Protein AF-A0A0D1DUJ8-F1 (afdb_monomer)

Mean predicted aligned error: 19.35 Å

Foldseek 3Di:
DVCVVVVHDPDQQDADAPPRDPPDDPVNNLVRLLSNLVVFADQPVVQVGHDFDSSVLSVVVRVLVVQLVVCVVVDPDRSDDVVQKFKKAAPVQLPDPWRWIWIWHHDDQWIKIFIWTQDPVRDTDTRHIGTDHPVSCVSRCVRIDTDDPVSVVSNVVVVVVCVVPVPDDDDPCPVVVVPPPDDDDDDDDDDDDDDDDDDDDDDDDDDDDDDDDDDDDDDDDDQDPVSVVVVVVVLVVVLVVQCVVCVVDDVVVSVVVSVVVVVVVVCVVVVDDD

Secondary structure (DSSP, 8-state):
-HHHHTT--SSPPP---TTS-SSS-HHHHHHHHHHHHHHH----GGGT-----HHHHHHHHHHHHHHHHHHHHH-SS-S--GGGSEEEE-HHHHTSSS-EEEEEPSS-SSEEEEEEEE-SSS-EEEEEEEEE-HHHHHHHHTT-EE--HHHHHHHHHHHHHHHHH--S----TTSTTTTT----------------------------------------PPPPHHHHHHHHHHHHHHHHHHHHTTTTS-HHHHHHHHHHHHHHHHHHHT----

pLDDT: mean 70.84, std 20.77, range [27.42, 95.75]

Solvent-accessible surface area (backbone atoms only — not comparable to full-atom values): 17177 Å² total; per-residue (Å²): 110,71,41,74,78,69,75,43,68,90,60,80,64,75,58,63,58,100,86,75,57,97,84,62,51,74,67,57,34,53,50,23,31,39,53,33,28,57,72,49,36,54,48,49,69,94,67,79,36,91,68,60,61,42,69,59,33,22,52,43,50,51,54,49,50,50,52,33,50,51,39,50,74,74,43,98,56,78,52,72,62,70,86,59,44,48,48,28,29,42,70,88,29,49,80,36,103,51,38,47,37,41,39,35,52,58,95,50,96,54,31,40,34,39,34,32,30,44,50,96,79,79,43,78,40,84,72,32,39,37,54,38,52,76,69,51,44,55,59,52,50,74,71,42,43,75,65,47,80,65,58,60,48,60,39,61,54,48,60,50,49,53,66,73,67,68,77,72,90,87,88,81,69,66,62,72,75,61,69,79,79,74,87,81,91,77,91,83,82,82,88,88,83,88,82,89,88,80,91,80,87,83,88,88,88,84,88,84,89,84,91,78,90,79,88,81,77,85,82,86,76,77,77,48,75,66,52,52,48,53,52,50,51,53,52,50,52,54,47,53,53,52,48,68,77,44,71,93,54,55,70,70,60,47,50,54,52,50,52,49,51,55,50,51,54,56,50,54,72,76,60,72,83,131

Nearest PDB structures (foldseek):
  7qp6-assembly1_1  TM=7.448E-01  e=4.868E-01  Homo sapiens
  8pj2-assembly1_1  TM=7.458E-01  e=7.806E-01  Homo sapiens
  7qp7-assembly1_1  TM=7.397E-01  e=9.318E-01  Homo sapiens
  5n61-assembly1_P  TM=5.042E-01  e=3.218E+00  Saccharomyces cerevisiae S288C
  1n0s-assembly2_B  TM=5.095E-01  e=6.534E+00  Pieris brassicae

Radius of gyration: 29.07 Å; Cα contacts (8 Å, |Δi|>4): 216; chains: 1; bounding box: 75×75×58 Å

Organism: Mycosarcoma maydis (NCBI:txid5270)

Structure (mmCIF, N/CA/C/O backbone):
data_AF-A0A0D1DUJ8-F1
#
_entry.id   AF-A0A0D1DUJ8-F1
#
loop_
_atom_site.group_PDB
_atom_site.id
_atom_site.type_symbol
_atom_site.label_atom_id
_atom_site.label_alt_id
_atom_site.label_comp_id
_atom_site.label_asym_id
_atom_site.label_entity_id
_atom_site.label_seq_id
_atom_site.pdbx_PDB_ins_code
_atom_site.Cartn_x
_atom_site.Cartn_y
_atom_site.Cartn_z
_atom_site.occupancy
_atom_site.B_iso_or_equiv
_atom_site.auth_seq_id
_atom_site.auth_comp_id
_atom_site.auth_asym_id
_atom_site.auth_atom_id
_atom_site.pdbx_PDB_model_num
ATOM 1 N N . MET A 1 1 ? -14.241 4.400 -11.897 1.00 38.56 1 MET A N 1
ATOM 2 C CA . MET A 1 1 ? -15.580 4.808 -11.398 1.00 38.56 1 MET A CA 1
ATOM 3 C C . MET A 1 1 ? -15.553 5.307 -9.953 1.00 38.56 1 MET A C 1
ATOM 5 O O . MET A 1 1 ? -15.883 6.468 -9.770 1.00 38.56 1 MET A O 1
ATOM 9 N N . ARG A 1 2 ? -15.130 4.508 -8.955 1.00 45.69 2 ARG A N 1
ATOM 10 C CA . ARG A 1 2 ? -15.201 4.835 -7.506 1.00 45.69 2 ARG A CA 1
ATOM 11 C C . ARG A 1 2 ? -14.833 6.281 -7.118 1.00 45.69 2 ARG A C 1
ATOM 13 O O . ARG A 1 2 ? -15.620 6.920 -6.434 1.00 45.69 2 ARG A O 1
ATOM 20 N N . GLN A 1 3 ? -13.705 6.815 -7.596 1.00 46.56 3 GLN A N 1
ATOM 21 C CA . GLN A 1 3 ? -13.286 8.207 -7.335 1.00 46.56 3 GLN A CA 1
ATOM 22 C C . GLN A 1 3 ? -14.357 9.237 -7.754 1.00 46.56 3 GLN A C 1
ATOM 24 O O . GLN A 1 3 ? -14.782 10.041 -6.928 1.00 46.56 3 GLN A O 1
ATOM 29 N N . ARG A 1 4 ? -14.898 9.132 -8.983 1.00 40.38 4 ARG A N 1
ATOM 30 C CA . ARG A 1 4 ? -16.000 9.988 -9.477 1.00 40.38 4 ARG A CA 1
ATOM 31 C C . ARG A 1 4 ? -17.282 9.870 -8.642 1.00 40.38 4 ARG A C 1
ATOM 33 O O . ARG A 1 4 ? -17.998 10.853 -8.528 1.00 40.38 4 ARG A O 1
ATOM 40 N N . MET A 1 5 ? -17.576 8.700 -8.066 1.00 34.78 5 MET A N 1
ATOM 41 C CA . MET A 1 5 ? -18.767 8.501 -7.220 1.00 34.78 5 MET A CA 1
ATOM 42 C C . MET A 1 5 ? -18.627 9.109 -5.818 1.00 34.78 5 MET A C 1
ATOM 44 O O . MET A 1 5 ? -19.634 9.412 -5.191 1.00 34.78 5 MET A O 1
ATOM 48 N N . LEU A 1 6 ? -17.396 9.272 -5.323 1.00 48.59 6 LEU A N 1
ATOM 49 C CA . LEU A 1 6 ? -17.103 9.810 -3.989 1.00 48.59 6 LEU A CA 1
ATOM 50 C C . LEU A 1 6 ? -16.628 11.274 -4.021 1.00 48.59 6 LEU A C 1
ATOM 52 O O . LEU A 1 6 ? -16.239 11.808 -2.988 1.00 48.59 6 LEU A O 1
ATOM 56 N N . GLY A 1 7 ? -16.606 11.915 -5.197 1.00 43.84 7 GLY A N 1
ATOM 57 C CA . GLY A 1 7 ? -16.059 13.267 -5.376 1.00 43.84 7 GLY A CA 1
ATOM 58 C C . GLY A 1 7 ? -14.542 13.375 -5.153 1.00 43.84 7 GLY A C 1
ATOM 59 O O . GLY A 1 7 ? -14.012 14.481 -5.087 1.00 43.84 7 GLY A O 1
ATOM 60 N N . LEU A 1 8 ? -13.838 12.246 -5.034 1.00 51.38 8 LEU A N 1
ATOM 61 C CA . LEU A 1 8 ? -12.396 12.202 -4.800 1.00 51.38 8 LEU A CA 1
ATOM 62 C C . LEU A 1 8 ? -11.633 12.452 -6.104 1.00 51.38 8 LEU A C 1
ATOM 64 O O . LEU A 1 8 ? -12.035 11.972 -7.168 1.00 51.38 8 LEU A O 1
ATOM 68 N N . SER A 1 9 ? -10.497 13.149 -6.011 1.00 57.19 9 SER A N 1
ATOM 69 C CA . SER A 1 9 ? -9.606 13.336 -7.160 1.00 57.19 9 SER A CA 1
ATOM 70 C C . SER A 1 9 ? -9.147 11.989 -7.727 1.00 57.19 9 SER A C 1
ATOM 72 O O . SER A 1 9 ? -8.878 11.039 -6.985 1.00 57.19 9 SER A O 1
ATOM 74 N N . SER A 1 10 ? -9.034 11.919 -9.055 1.00 67.25 10 SER A N 1
ATOM 75 C CA . SER A 1 10 ? -8.413 10.788 -9.748 1.00 67.25 10 SER A CA 1
ATOM 76 C C . SER A 1 10 ? -6.899 10.726 -9.539 1.00 67.25 10 SER A C 1
ATOM 78 O O . SE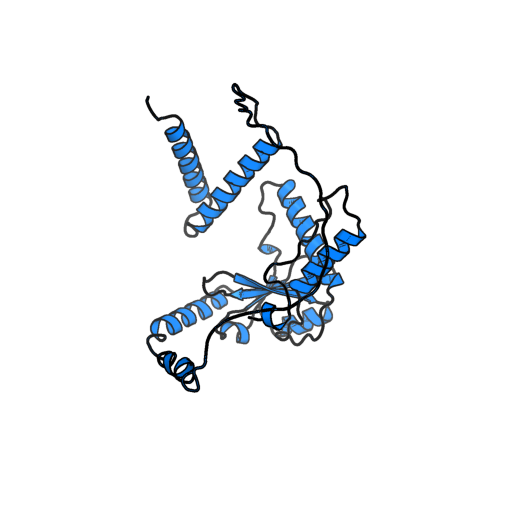R A 1 10 ? -6.319 9.650 -9.649 1.00 67.25 10 SER A O 1
ATOM 80 N N . THR A 1 11 ? -6.267 11.859 -9.221 1.00 77.19 11 THR A N 1
ATOM 81 C CA . THR A 1 11 ? -4.880 11.921 -8.748 1.00 77.19 11 THR A CA 1
ATOM 82 C C . THR A 1 11 ? -4.829 11.778 -7.230 1.00 77.19 11 THR A C 1
ATOM 84 O O . THR A 1 11 ? -5.719 12.260 -6.526 1.00 77.19 11 THR A O 1
ATOM 87 N N . ALA A 1 12 ? -3.769 11.153 -6.719 1.00 79.75 12 ALA A N 1
ATOM 88 C CA . ALA A 1 12 ? -3.463 11.211 -5.295 1.00 79.75 12 ALA A CA 1
ATOM 89 C C . ALA A 1 12 ? -3.126 12.660 -4.883 1.00 79.75 12 ALA A C 1
ATOM 91 O O . ALA A 1 12 ? -2.557 13.400 -5.696 1.00 79.75 12 ALA A O 1
ATOM 92 N N . PRO A 1 13 ? -3.453 13.089 -3.651 1.00 85.75 13 PRO A N 1
ATOM 93 C CA . PRO A 1 13 ? -2.957 14.357 -3.126 1.00 85.75 13 PRO A CA 1
ATOM 94 C C . PRO A 1 13 ? -1.431 14.299 -2.961 1.00 85.75 13 PRO A C 1
ATOM 96 O O . PRO A 1 13 ? -0.854 13.224 -2.800 1.00 85.75 13 PRO A O 1
ATOM 99 N N . HIS A 1 14 ? -0.768 15.454 -2.976 1.00 86.62 14 HIS A N 1
ATOM 100 C CA . HIS A 1 14 ? 0.646 15.520 -2.609 1.00 86.62 14 HIS A CA 1
ATOM 101 C C . HIS A 1 14 ? 0.816 15.275 -1.101 1.00 86.62 14 HIS A C 1
ATOM 103 O O . HIS A 1 14 ? -0.011 15.727 -0.306 1.00 86.62 14 HIS A O 1
ATOM 109 N N . ALA A 1 15 ? 1.893 14.589 -0.719 1.00 87.75 15 ALA A N 1
ATOM 110 C CA . ALA A 1 15 ? 2.291 14.389 0.668 1.00 87.75 15 ALA A CA 1
ATOM 111 C C . ALA A 1 15 ? 3.799 14.585 0.817 1.00 87.75 15 ALA A C 1
ATOM 113 O O . ALA A 1 15 ? 4.576 14.029 0.038 1.00 87.75 15 ALA A O 1
ATOM 114 N N . TYR A 1 16 ? 4.180 15.370 1.822 1.00 86.00 16 TYR A N 1
ATOM 115 C CA . TYR A 1 16 ? 5.573 15.652 2.153 1.00 86.00 16 TYR A CA 1
ATOM 116 C C . TYR A 1 16 ? 6.199 14.487 2.927 1.00 86.00 16 TYR A C 1
ATOM 118 O O . TYR A 1 16 ? 5.560 13.905 3.809 1.00 86.00 16 TYR A O 1
ATOM 126 N N . ASP A 1 17 ? 7.461 14.184 2.635 1.00 82.81 17 ASP A N 1
ATOM 127 C CA . ASP A 1 17 ? 8.287 13.276 3.438 1.00 82.81 17 ASP A CA 1
ATOM 128 C C . ASP A 1 17 ? 9.104 14.058 4.467 1.00 82.81 17 ASP A C 1
ATOM 130 O O . ASP A 1 17 ? 9.444 15.222 4.234 1.00 82.81 17 ASP A O 1
ATOM 134 N N . SER A 1 18 ? 9.464 13.395 5.567 1.00 73.25 18 SER A N 1
ATOM 135 C CA . SER A 1 18 ? 10.098 13.964 6.767 1.00 73.25 18 SER A CA 1
ATOM 136 C C . SER A 1 18 ? 11.327 14.851 6.514 1.00 73.25 18 SER A C 1
ATOM 138 O O . SER A 1 18 ? 11.603 15.749 7.304 1.00 73.25 18 SER A O 1
ATOM 140 N N . GLU A 1 19 ? 12.050 14.629 5.412 1.00 65.12 19 GLU A N 1
ATOM 141 C CA . GLU A 1 19 ? 13.285 15.343 5.056 1.00 65.12 19 GLU A CA 1
ATOM 142 C C . GLU A 1 19 ? 13.100 16.435 3.977 1.00 65.12 19 GLU A C 1
ATOM 144 O O . GLU A 1 19 ? 14.043 17.156 3.659 1.00 65.12 19 GLU A O 1
ATOM 149 N N . THR A 1 20 ? 11.916 16.560 3.362 1.00 55.75 20 THR A N 1
ATOM 150 C CA . THR A 1 20 ? 11.784 17.181 2.019 1.00 55.75 20 THR A CA 1
ATOM 151 C C . THR A 1 20 ? 11.595 18.700 1.959 1.00 55.75 20 THR A C 1
ATOM 153 O O . THR A 1 20 ? 11.521 19.245 0.858 1.00 55.75 20 THR A O 1
ATOM 156 N N . SER A 1 21 ? 11.519 19.415 3.085 1.00 55.59 21 SER A N 1
ATOM 157 C CA . SER A 1 21 ? 11.329 20.874 3.065 1.00 55.59 21 SER A CA 1
ATOM 158 C C . SER A 1 21 ? 11.817 21.570 4.334 1.00 55.59 21 SER A C 1
ATOM 160 O O . SER A 1 21 ? 11.412 21.217 5.439 1.00 55.59 21 SER A O 1
ATOM 162 N N . TYR A 1 22 ? 12.628 22.618 4.162 1.00 60.53 22 TYR A N 1
ATOM 163 C CA . TYR A 1 22 ? 13.015 23.538 5.239 1.00 60.53 22 TYR A CA 1
ATOM 164 C C . TYR A 1 22 ? 11.939 24.601 5.544 1.00 60.53 22 TYR A C 1
ATOM 166 O O . TYR A 1 22 ? 12.003 25.229 6.599 1.00 60.53 22 TYR A O 1
ATOM 174 N N . ASP A 1 23 ? 10.955 24.782 4.653 1.00 71.38 23 ASP A N 1
ATOM 175 C CA . ASP A 1 23 ? 9.931 25.840 4.727 1.00 71.38 23 ASP A CA 1
ATOM 176 C C . ASP A 1 23 ? 8.522 25.320 5.092 1.00 71.38 23 ASP A C 1
ATOM 178 O O . ASP A 1 23 ? 7.624 26.106 5.398 1.00 71.38 23 ASP A O 1
ATOM 182 N N . THR A 1 24 ? 8.294 24.002 5.069 1.00 79.38 24 THR A N 1
ATOM 183 C CA . THR A 1 24 ? 6.984 23.391 5.368 1.00 79.38 24 THR A CA 1
ATOM 184 C C . THR A 1 24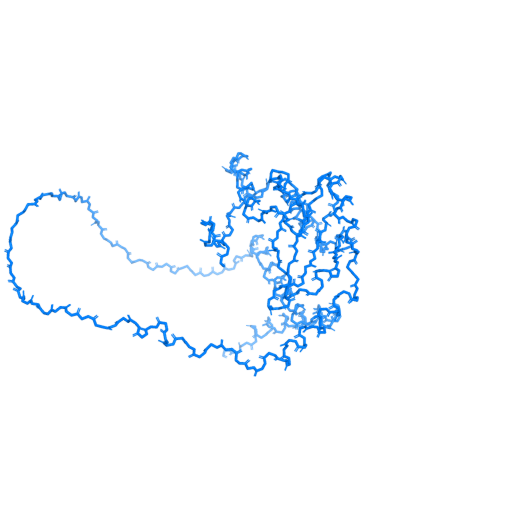 ? 6.824 23.164 6.869 1.00 79.38 24 THR A C 1
ATOM 186 O O . THR A 1 24 ? 7.694 22.574 7.509 1.00 79.38 24 THR A O 1
ATOM 189 N N . SER A 1 25 ? 5.693 23.573 7.457 1.00 88.00 25 SER A N 1
ATOM 190 C CA . SER A 1 25 ? 5.462 23.321 8.882 1.00 88.00 25 SER A CA 1
ATOM 191 C C . SER A 1 25 ? 5.159 21.843 9.160 1.00 88.00 25 SER A C 1
ATOM 193 O O . SER A 1 25 ? 4.529 21.149 8.360 1.00 88.00 25 SER A O 1
ATOM 195 N N . LEU A 1 26 ? 5.530 21.373 10.356 1.00 86.56 26 LEU A N 1
ATOM 196 C CA . LEU A 1 26 ? 5.185 20.033 10.848 1.00 86.56 26 LEU A CA 1
ATOM 197 C C . LEU A 1 26 ? 3.668 19.757 10.782 1.00 86.56 26 LEU A C 1
ATOM 199 O O . LEU A 1 26 ? 3.256 18.629 10.519 1.00 86.56 26 LEU A O 1
ATOM 203 N N . SER A 1 27 ? 2.835 20.787 10.976 1.00 89.25 27 SER A N 1
ATOM 204 C CA . SER A 1 27 ? 1.377 20.671 10.870 1.00 89.25 27 SER A CA 1
ATOM 205 C C . SER A 1 27 ? 0.926 20.393 9.434 1.00 89.25 27 SER A C 1
ATOM 207 O O . SER A 1 27 ? 0.055 19.551 9.220 1.00 89.25 27 SER A O 1
ATOM 209 N N . ASP A 1 28 ? 1.523 21.069 8.450 1.00 89.94 28 ASP A N 1
ATOM 210 C CA . ASP A 1 28 ? 1.175 20.914 7.033 1.00 89.94 28 ASP A CA 1
ATOM 211 C C . ASP A 1 28 ? 1.677 19.575 6.481 1.00 89.94 28 ASP A C 1
ATOM 213 O O . ASP A 1 28 ? 0.968 18.906 5.726 1.00 89.94 28 ASP A O 1
ATOM 217 N N . MET A 1 29 ? 2.858 19.128 6.928 1.00 90.62 29 MET A N 1
ATOM 218 C CA . MET A 1 29 ? 3.360 17.784 6.646 1.00 90.62 29 MET A CA 1
ATOM 219 C C . MET A 1 29 ? 2.375 16.718 7.141 1.00 90.62 29 MET A C 1
ATOM 221 O O . MET A 1 29 ? 1.872 15.944 6.325 1.00 90.62 29 MET A O 1
ATOM 225 N N . ILE A 1 30 ? 2.028 16.721 8.435 1.00 91.06 30 ILE A N 1
ATOM 226 C CA . ILE A 1 30 ? 1.090 15.750 9.027 1.00 91.06 30 ILE A CA 1
ATOM 227 C C . ILE A 1 30 ? -0.278 15.800 8.325 1.00 91.06 30 ILE A C 1
ATOM 229 O O . ILE A 1 30 ? -0.853 14.752 8.026 1.00 91.06 30 ILE A O 1
ATOM 233 N N . ALA A 1 31 ? -0.788 16.994 8.004 1.00 91.31 31 ALA A N 1
ATOM 234 C CA . ALA A 1 31 ? -2.045 17.147 7.273 1.00 91.31 31 ALA A CA 1
ATOM 235 C C . ALA A 1 31 ? -1.981 16.535 5.861 1.00 91.31 31 ALA A C 1
ATOM 237 O O . ALA A 1 31 ? -2.910 15.831 5.458 1.00 91.31 31 ALA A O 1
ATOM 238 N N . SER A 1 32 ? -0.881 16.739 5.127 1.00 93.12 32 SER A N 1
ATOM 239 C CA . SER A 1 32 ? -0.679 16.168 3.787 1.00 93.12 32 SER A CA 1
ATOM 240 C C . SER A 1 32 ? -0.577 14.634 3.814 1.00 93.12 32 SER A C 1
ATOM 242 O O . SER A 1 32 ? -1.250 13.946 3.043 1.00 93.12 32 SER A O 1
ATOM 244 N N . GLN A 1 33 ? 0.171 14.086 4.776 1.00 92.81 33 GLN A N 1
ATOM 245 C CA . GLN A 1 33 ? 0.337 12.648 4.989 1.00 92.81 33 GLN A CA 1
ATOM 246 C C . GLN A 1 33 ? -0.994 11.983 5.372 1.00 92.81 33 GLN A C 1
ATOM 248 O O . GLN A 1 33 ? -1.355 10.940 4.823 1.00 92.81 33 GLN A O 1
ATOM 253 N N . HIS A 1 34 ? -1.777 12.618 6.251 1.00 93.69 34 HIS A N 1
ATOM 254 C CA . HIS A 1 34 ? -3.116 12.155 6.613 1.00 93.69 34 HIS A CA 1
ATOM 255 C C . HIS A 1 34 ? -4.100 12.248 5.433 1.00 93.69 34 HIS A C 1
ATOM 257 O O . HIS A 1 34 ? -4.933 11.358 5.262 1.00 93.69 34 HIS A O 1
ATOM 263 N N . ALA A 1 35 ? -4.023 13.284 4.592 1.00 91.31 35 ALA A N 1
ATOM 264 C CA . ALA A 1 35 ? -4.862 13.403 3.397 1.00 91.31 35 ALA A CA 1
ATOM 265 C C . ALA A 1 35 ? -4.555 12.304 2.360 1.00 91.31 35 ALA A C 1
ATOM 267 O O . ALA A 1 35 ? -5.475 11.731 1.774 1.00 91.31 35 ALA A O 1
ATOM 268 N N . PHE A 1 36 ? -3.278 11.958 2.179 1.00 91.75 36 PHE A N 1
ATOM 269 C CA . PHE A 1 36 ? -2.845 10.849 1.325 1.00 91.75 36 PHE A CA 1
ATOM 270 C C . PHE A 1 36 ? -3.276 9.486 1.876 1.00 91.75 36 PHE A C 1
ATOM 272 O O . PHE A 1 36 ? -3.836 8.673 1.139 1.00 91.75 36 PHE A O 1
ATOM 279 N N . ALA A 1 37 ? -3.132 9.267 3.186 1.00 92.38 37 ALA A N 1
ATOM 280 C CA . ALA A 1 37 ? -3.656 8.073 3.840 1.00 92.38 37 ALA A CA 1
ATOM 281 C C . ALA A 1 37 ? -5.191 7.974 3.708 1.00 92.38 37 ALA A C 1
ATOM 283 O O . ALA A 1 37 ? -5.683 6.908 3.352 1.00 92.38 37 ALA A O 1
ATOM 284 N N . CYS A 1 38 ? -5.950 9.067 3.877 1.00 91.81 38 CYS A N 1
ATOM 285 C CA . CYS A 1 38 ? -7.397 9.112 3.598 1.00 91.81 38 CYS A CA 1
ATOM 286 C C . CYS A 1 38 ? -7.759 8.716 2.154 1.00 91.81 38 CYS A C 1
ATOM 288 O O . CYS A 1 38 ? -8.832 8.163 1.932 1.00 91.81 38 CYS A O 1
ATOM 290 N N . TRP A 1 39 ? -6.911 9.028 1.170 1.00 88.69 39 TRP A N 1
ATOM 291 C CA . TRP A 1 39 ? -7.170 8.727 -0.244 1.00 88.69 39 TRP A CA 1
ATOM 292 C C . TRP A 1 39 ? -6.859 7.263 -0.602 1.00 88.69 39 TRP A C 1
ATOM 294 O O . TRP A 1 39 ? -7.579 6.672 -1.406 1.00 88.69 39 TRP A O 1
ATOM 304 N N . LEU A 1 40 ? -5.829 6.665 0.015 1.00 89.12 40 LEU A N 1
ATOM 305 C CA . LEU A 1 40 ? -5.464 5.248 -0.161 1.00 89.12 40 LEU A CA 1
ATOM 306 C C . LEU A 1 40 ? -6.297 4.266 0.677 1.00 89.12 40 LEU A C 1
ATOM 308 O O . LEU A 1 40 ? -6.434 3.101 0.299 1.00 89.12 40 LEU A O 1
ATOM 312 N N . SER A 1 41 ? -6.791 4.697 1.838 1.00 92.06 41 SER A N 1
ATOM 313 C CA . SER A 1 41 ? -7.314 3.790 2.865 1.00 92.06 41 SER A CA 1
ATOM 314 C C . SER A 1 41 ? -8.835 3.730 2.872 1.00 92.06 41 SER A C 1
ATOM 316 O O . SER A 1 41 ? -9.527 4.747 2.852 1.00 92.06 41 SER A O 1
ATOM 318 N N . ARG A 1 42 ? -9.371 2.520 3.003 1.00 88.12 42 ARG A N 1
ATOM 319 C CA . ARG A 1 42 ? -10.789 2.246 3.248 1.00 88.12 42 ARG A CA 1
ATOM 320 C C . ARG A 1 42 ? -10.937 1.116 4.271 1.00 88.12 42 ARG A C 1
ATOM 322 O O . ARG A 1 42 ? -10.066 0.249 4.325 1.00 88.12 42 ARG A O 1
ATOM 329 N N . PRO A 1 43 ? -12.076 1.029 4.978 1.00 87.06 43 PRO A N 1
ATOM 330 C CA . PRO A 1 43 ? -12.474 -0.200 5.656 1.00 87.06 43 PRO A CA 1
ATOM 331 C C . PRO A 1 43 ? -12.346 -1.408 4.699 1.00 87.06 43 PRO A C 1
ATOM 333 O O . PRO A 1 43 ? -12.952 -1.396 3.612 1.00 87.06 43 PRO A O 1
ATOM 336 N N . PRO A 1 44 ? -11.510 -2.420 5.011 1.00 86.12 44 PRO A N 1
ATOM 337 C CA . PRO A 1 44 ? -11.408 -3.633 4.212 1.00 86.12 44 PRO A CA 1
ATOM 338 C C . PRO A 1 44 ? -12.623 -4.518 4.507 1.00 86.12 44 PRO A C 1
ATOM 340 O O . PRO A 1 44 ? -12.571 -5.435 5.323 1.00 86.12 44 PRO A O 1
ATOM 343 N N . ILE A 1 45 ? -13.729 -4.241 3.811 1.00 84.25 45 ILE A N 1
ATOM 344 C CA . ILE A 1 45 ? -14.967 -5.037 3.866 1.00 84.25 45 ILE A CA 1
ATOM 345 C C . ILE A 1 45 ? -14.724 -6.516 3.523 1.00 84.25 45 ILE A C 1
ATOM 347 O O . ILE A 1 45 ? -15.425 -7.391 4.013 1.00 84.25 45 ILE A O 1
ATOM 351 N N . GLU A 1 46 ? -13.681 -6.804 2.739 1.00 86.56 46 GLU A N 1
ATOM 352 C CA . GLU A 1 46 ? -13.179 -8.147 2.437 1.00 86.56 46 GLU A CA 1
ATOM 353 C C . GLU A 1 46 ? -12.649 -8.922 3.660 1.00 86.56 46 GLU A C 1
ATOM 355 O O . GLU A 1 46 ? -12.394 -10.120 3.546 1.00 86.56 46 GLU A O 1
ATOM 360 N N . LEU A 1 47 ? -12.463 -8.251 4.803 1.00 87.56 47 LEU A N 1
ATOM 361 C CA . LEU A 1 47 ? -11.902 -8.779 6.051 1.00 87.56 47 LEU A CA 1
ATOM 362 C C . LEU A 1 47 ? -12.796 -8.527 7.281 1.00 87.56 47 LEU A C 1
ATOM 364 O O . LEU A 1 47 ? -12.341 -8.741 8.404 1.00 87.56 47 LEU A O 1
ATOM 368 N N . ASP A 1 48 ? -14.043 -8.078 7.083 1.00 87.44 48 ASP A N 1
ATOM 369 C CA . ASP A 1 48 ? -14.997 -7.778 8.166 1.00 87.44 48 ASP A CA 1
ATOM 370 C C . ASP A 1 48 ? -14.461 -6.728 9.168 1.00 87.44 48 ASP A C 1
ATOM 372 O O . ASP A 1 48 ? -14.481 -6.923 10.382 1.00 87.44 48 ASP A O 1
ATOM 376 N N . ILE A 1 49 ? -13.898 -5.621 8.663 1.00 86.25 49 ILE A N 1
ATOM 377 C CA . ILE A 1 49 ? -13.363 -4.520 9.486 1.00 86.25 49 ILE A CA 1
ATOM 378 C C . ILE A 1 49 ? -14.075 -3.213 9.128 1.00 86.25 49 ILE A C 1
ATOM 380 O O . ILE A 1 49 ? -13.889 -2.683 8.033 1.00 86.25 49 ILE A O 1
ATOM 384 N N . ASP A 1 50 ? -14.854 -2.680 10.073 1.00 81.25 50 ASP A N 1
ATOM 385 C CA . ASP A 1 50 ? -15.733 -1.517 9.867 1.00 81.25 50 ASP A CA 1
ATOM 386 C C . ASP A 1 50 ? -15.008 -0.164 9.805 1.00 81.25 50 ASP A C 1
ATOM 388 O O . ASP A 1 50 ? -15.526 0.801 9.242 1.00 81.25 50 ASP A O 1
ATOM 392 N N . THR A 1 51 ? -13.823 -0.055 10.412 1.00 85.38 51 THR A N 1
ATOM 393 C CA . THR A 1 51 ? -13.111 1.224 10.572 1.00 85.38 51 THR A CA 1
ATOM 394 C C . THR A 1 51 ? -11.630 1.106 10.227 1.00 85.38 51 THR A C 1
ATOM 396 O O . THR A 1 51 ? -11.044 0.028 10.235 1.00 85.38 51 THR A O 1
ATOM 399 N N . THR A 1 52 ? -10.996 2.230 9.893 1.00 88.00 52 THR A N 1
ATOM 400 C CA . THR A 1 52 ? -9.556 2.285 9.617 1.00 88.00 52 THR A CA 1
ATOM 401 C C . THR A 1 52 ? -8.967 3.500 10.313 1.00 88.00 52 THR A C 1
ATOM 403 O O . THR A 1 52 ? -9.400 4.627 10.077 1.00 88.00 52 THR A O 1
ATOM 406 N N . ASN A 1 53 ? -7.981 3.283 11.185 1.00 91.62 53 ASN A N 1
ATOM 407 C CA . ASN A 1 53 ? -7.297 4.369 11.879 1.00 91.62 53 ASN A CA 1
ATOM 408 C C . ASN A 1 53 ? -6.307 5.057 10.925 1.00 91.62 53 ASN A C 1
ATOM 410 O O . ASN A 1 53 ? -5.143 4.666 10.837 1.00 91.62 53 ASN A O 1
ATOM 414 N N . ILE A 1 54 ? -6.784 6.079 10.209 1.00 93.56 54 ILE A N 1
ATOM 415 C CA . ILE A 1 54 ? -6.001 6.812 9.204 1.00 93.56 54 ILE A CA 1
ATOM 416 C C . ILE A 1 54 ? -4.718 7.414 9.792 1.00 93.56 54 ILE A C 1
ATOM 418 O O . ILE A 1 54 ? -3.689 7.388 9.126 1.00 93.56 54 ILE A O 1
ATOM 422 N N . ALA A 1 55 ? -4.735 7.890 11.041 1.00 93.00 55 ALA A N 1
ATOM 423 C CA . ALA A 1 55 ? -3.545 8.440 11.688 1.00 93.00 55 ALA A CA 1
ATOM 424 C C . ALA A 1 55 ? -2.456 7.369 11.894 1.00 93.00 55 ALA A C 1
ATOM 426 O O . ALA A 1 55 ? -1.287 7.614 11.595 1.00 93.00 55 ALA A O 1
ATOM 427 N N . SER A 1 56 ? -2.832 6.157 12.322 1.00 92.19 56 SER A N 1
ATOM 428 C CA . SER A 1 56 ? -1.898 5.024 12.397 1.00 92.19 56 SER A CA 1
ATOM 429 C C . SER A 1 56 ? -1.447 4.537 11.019 1.00 92.19 56 SER A C 1
ATOM 431 O O . SER A 1 56 ? -0.288 4.163 10.876 1.00 92.19 56 SER A O 1
ATOM 433 N N . VAL A 1 57 ? -2.318 4.561 10.002 1.00 93.56 57 VAL A N 1
ATOM 434 C CA . VAL A 1 57 ? -1.930 4.210 8.623 1.00 93.56 57 VAL A CA 1
ATOM 435 C C . VAL A 1 57 ? -0.931 5.215 8.058 1.00 93.56 57 VAL A C 1
ATOM 437 O O . VAL A 1 57 ? 0.082 4.797 7.509 1.00 93.56 57 VAL A O 1
ATOM 440 N N . ALA A 1 58 ? -1.171 6.518 8.230 1.00 93.12 58 ALA A N 1
ATOM 441 C CA . ALA A 1 58 ? -0.243 7.568 7.822 1.00 93.12 58 ALA A CA 1
ATOM 442 C C . ALA A 1 58 ? 1.111 7.396 8.525 1.00 93.12 58 ALA A C 1
ATOM 444 O O . ALA A 1 58 ? 2.129 7.264 7.854 1.00 93.12 58 ALA A O 1
ATOM 445 N N . SER A 1 59 ? 1.122 7.301 9.859 1.00 91.44 59 SER A N 1
ATOM 446 C CA . SER A 1 59 ? 2.361 7.120 10.621 1.00 91.44 59 SER A CA 1
ATOM 447 C C . SER A 1 59 ? 3.137 5.876 10.174 1.00 91.44 59 SER A C 1
ATOM 449 O O . SER A 1 59 ? 4.318 5.987 9.863 1.00 91.44 59 SER A O 1
ATOM 451 N N . ALA A 1 60 ? 2.487 4.713 10.061 1.00 91.38 60 ALA A N 1
ATOM 452 C CA . ALA A 1 60 ? 3.167 3.485 9.653 1.00 91.38 60 ALA A CA 1
ATOM 453 C C . ALA A 1 60 ? 3.636 3.515 8.184 1.00 91.38 60 ALA A C 1
ATOM 455 O O . ALA A 1 60 ? 4.707 2.995 7.880 1.00 91.38 60 ALA A O 1
ATOM 456 N N . LEU A 1 61 ? 2.877 4.143 7.276 1.00 91.31 61 LEU A N 1
ATOM 457 C CA . LEU A 1 61 ? 3.254 4.290 5.867 1.00 91.31 61 LEU A CA 1
ATOM 458 C C . LEU A 1 61 ? 4.460 5.214 5.686 1.00 91.31 61 LEU A C 1
ATOM 460 O O . LEU A 1 61 ? 5.400 4.846 4.986 1.00 91.31 61 LEU A O 1
ATOM 464 N N . PHE A 1 62 ? 4.439 6.401 6.294 1.00 91.00 62 PHE A N 1
ATOM 465 C CA . PHE A 1 62 ? 5.514 7.374 6.114 1.00 91.00 62 PHE A CA 1
ATOM 466 C C . PHE A 1 62 ? 6.780 6.965 6.877 1.00 91.00 62 PHE A C 1
ATOM 468 O O . PHE A 1 62 ? 7.860 7.092 6.312 1.00 91.00 62 PHE A O 1
ATOM 475 N N . SER A 1 63 ? 6.681 6.325 8.051 1.00 89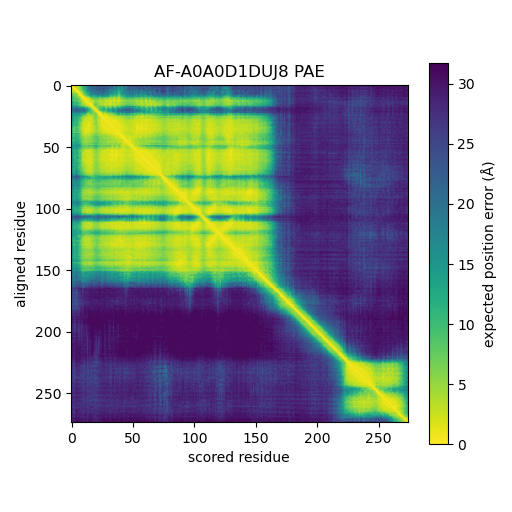.19 63 SER A N 1
ATOM 476 C CA . SER A 1 63 ? 7.852 5.707 8.699 1.00 89.19 63 SER A CA 1
ATOM 477 C C . SER A 1 63 ? 8.432 4.527 7.905 1.00 89.19 63 SER A C 1
ATOM 479 O O . SER A 1 63 ? 9.652 4.375 7.857 1.00 89.19 63 SER A O 1
ATOM 481 N N . LEU A 1 64 ? 7.602 3.709 7.238 1.00 88.31 64 LEU A N 1
ATOM 482 C CA . LEU A 1 64 ? 8.103 2.676 6.321 1.00 88.31 64 LEU A CA 1
ATOM 483 C C . LEU A 1 64 ? 8.811 3.311 5.115 1.00 88.31 64 LEU A C 1
ATOM 485 O O . LEU A 1 64 ? 9.921 2.907 4.781 1.00 88.31 64 LEU A O 1
ATOM 489 N N . ARG A 1 65 ? 8.203 4.334 4.500 1.00 88.19 65 ARG A N 1
ATOM 490 C CA . ARG A 1 65 ? 8.775 5.066 3.361 1.00 88.19 65 ARG A CA 1
ATOM 491 C C . ARG A 1 65 ? 10.112 5.725 3.716 1.00 88.19 65 ARG A C 1
ATOM 493 O O . ARG A 1 65 ? 11.053 5.614 2.938 1.00 88.19 65 ARG A O 1
ATOM 500 N N . GLU A 1 66 ? 10.211 6.328 4.898 1.00 87.69 66 GLU A N 1
ATOM 501 C CA . GLU A 1 66 ? 11.436 6.918 5.448 1.00 87.69 66 GLU A CA 1
ATOM 502 C C . GLU A 1 66 ? 12.527 5.854 5.677 1.00 87.69 66 GLU A C 1
ATOM 504 O O . GLU A 1 66 ? 13.644 6.029 5.192 1.00 87.69 66 GLU A O 1
ATOM 509 N N . LYS A 1 67 ? 12.201 4.696 6.286 1.00 86.06 67 LYS A N 1
ATOM 510 C CA . LYS A 1 67 ? 13.129 3.547 6.409 1.00 86.06 67 LYS A CA 1
ATOM 511 C C . LYS A 1 67 ? 13.633 3.092 5.031 1.00 86.06 67 LYS A C 1
ATOM 513 O O . LYS A 1 67 ? 14.837 2.941 4.838 1.00 86.06 67 LYS A O 1
ATOM 518 N N . THR A 1 68 ? 12.735 2.891 4.065 1.00 85.75 68 THR A N 1
ATOM 519 C CA . THR A 1 68 ? 13.079 2.454 2.699 1.00 85.75 68 THR A CA 1
ATOM 520 C C . THR A 1 68 ? 13.956 3.485 1.977 1.00 85.75 68 THR A C 1
ATOM 522 O O . THR A 1 68 ? 14.950 3.107 1.359 1.00 85.75 68 THR A O 1
ATOM 525 N N . MET A 1 69 ? 13.654 4.783 2.095 1.00 86.06 69 MET A N 1
ATOM 526 C CA . MET A 1 69 ? 14.493 5.867 1.564 1.00 86.06 69 MET A CA 1
ATOM 527 C C . MET A 1 69 ? 15.885 5.877 2.204 1.00 86.06 69 MET A C 1
ATOM 529 O O . MET A 1 69 ? 16.882 5.944 1.489 1.00 86.06 69 MET A O 1
ATOM 533 N N . GLN A 1 70 ? 15.978 5.746 3.530 1.00 85.50 70 GLN A N 1
ATOM 534 C CA . GLN A 1 70 ? 17.257 5.726 4.237 1.00 85.50 70 GLN A CA 1
ATOM 535 C C . GLN A 1 70 ? 18.133 4.541 3.798 1.00 85.50 70 GLN A C 1
ATOM 537 O O . GLN A 1 70 ? 19.317 4.727 3.516 1.00 85.50 70 GLN A O 1
ATOM 542 N N . VAL A 1 71 ? 17.561 3.339 3.658 1.00 84.44 71 VAL A N 1
ATOM 543 C CA . VAL A 1 71 ? 18.291 2.167 3.137 1.00 84.44 71 VAL A CA 1
ATOM 544 C C . VAL A 1 71 ? 18.751 2.398 1.690 1.00 84.44 71 VAL A C 1
ATOM 546 O O . VAL A 1 71 ? 19.908 2.118 1.377 1.00 84.44 71 VAL A O 1
ATOM 549 N N . ALA A 1 72 ? 17.906 2.980 0.832 1.00 85.12 72 ALA A N 1
ATOM 550 C CA . ALA A 1 72 ? 18.242 3.296 -0.562 1.00 85.12 72 ALA A CA 1
ATOM 551 C C . ALA A 1 72 ? 19.336 4.374 -0.713 1.00 85.12 72 ALA A C 1
ATOM 553 O O . ALA A 1 72 ? 20.057 4.396 -1.711 1.00 85.12 72 ALA A O 1
ATOM 554 N N . CYS A 1 73 ? 19.458 5.277 0.263 1.00 83.69 73 CYS A N 1
ATOM 555 C CA . CYS A 1 73 ? 20.496 6.309 0.310 1.00 83.69 73 CYS A CA 1
ATOM 556 C C . CYS A 1 73 ? 21.815 5.812 0.925 1.00 83.69 73 CYS A C 1
ATOM 558 O O . CYS A 1 73 ? 22.876 6.352 0.610 1.00 83.69 73 CYS A O 1
ATOM 560 N N . CYS A 1 74 ? 21.766 4.807 1.806 1.00 82.62 74 CYS A N 1
ATOM 561 C CA . CYS A 1 74 ? 22.926 4.314 2.555 1.00 82.62 74 CYS A CA 1
ATOM 562 C C . CYS A 1 74 ? 23.494 2.971 2.061 1.00 82.62 74 CYS A C 1
ATOM 564 O O . CYS A 1 74 ? 24.496 2.515 2.613 1.00 82.62 74 CYS A O 1
ATOM 566 N N . SER A 1 75 ? 22.891 2.328 1.055 1.00 78.00 75 SER A N 1
ATOM 567 C CA . SER A 1 75 ? 23.334 1.023 0.548 1.00 78.00 75 SER A CA 1
ATOM 568 C C . SER A 1 75 ? 23.151 0.866 -0.966 1.00 78.00 75 SER A C 1
ATOM 570 O O . SER A 1 75 ? 22.261 1.468 -1.558 1.00 78.00 75 SER A O 1
ATOM 572 N N . ASP A 1 76 ? 23.981 0.015 -1.580 1.00 79.69 76 ASP A N 1
ATOM 573 C CA . ASP A 1 76 ? 23.830 -0.434 -2.976 1.00 79.69 76 ASP A CA 1
ATOM 574 C C . ASP A 1 76 ? 22.887 -1.658 -3.108 1.00 79.69 76 ASP A C 1
ATOM 576 O O . ASP A 1 76 ? 22.744 -2.230 -4.189 1.00 79.69 76 ASP A O 1
ATOM 580 N N . THR A 1 77 ? 22.263 -2.093 -2.007 1.00 78.12 77 THR A N 1
ATOM 581 C CA . THR A 1 77 ? 21.271 -3.180 -1.963 1.00 78.12 77 THR A CA 1
ATOM 582 C C . THR A 1 77 ? 19.858 -2.674 -2.247 1.00 78.12 77 THR A C 1
ATOM 584 O O . THR A 1 77 ? 19.559 -1.499 -2.037 1.00 78.12 77 THR A O 1
ATOM 587 N N . ASP A 1 78 ? 18.967 -3.564 -2.695 1.00 77.62 78 ASP A N 1
ATOM 588 C CA . ASP A 1 78 ? 17.546 -3.229 -2.837 1.00 77.62 78 ASP A CA 1
ATOM 589 C C . ASP A 1 78 ? 16.962 -2.856 -1.455 1.00 77.62 78 ASP A C 1
ATOM 591 O O . ASP A 1 78 ? 17.140 -3.616 -0.498 1.00 77.62 78 ASP A O 1
ATOM 595 N N . PRO A 1 79 ? 16.304 -1.691 -1.299 1.00 77.50 79 PRO A N 1
ATOM 596 C CA . PRO A 1 79 ? 15.736 -1.263 -0.021 1.00 77.50 79 PRO A CA 1
ATOM 597 C C . PRO A 1 79 ? 14.460 -2.028 0.377 1.00 77.50 79 PRO A C 1
ATOM 599 O O . PRO A 1 79 ? 13.879 -1.733 1.426 1.00 77.50 79 PRO A O 1
ATOM 602 N N . ILE A 1 80 ? 14.004 -2.978 -0.447 1.00 79.50 80 ILE A N 1
ATOM 603 C CA . ILE A 1 80 ? 12.877 -3.870 -0.176 1.00 79.50 80 ILE A CA 1
ATOM 604 C C . ILE A 1 80 ? 13.387 -5.319 -0.157 1.00 79.50 80 ILE A C 1
ATOM 606 O O . ILE A 1 80 ? 13.443 -5.985 -1.187 1.00 79.50 80 ILE A O 1
ATOM 610 N N . ASP A 1 81 ? 13.713 -5.845 1.029 1.00 82.44 81 ASP A N 1
ATOM 611 C CA . ASP A 1 81 ? 13.891 -7.293 1.191 1.00 82.44 81 ASP A CA 1
ATOM 612 C C . ASP A 1 81 ? 12.517 -7.977 1.188 1.00 82.44 81 ASP A C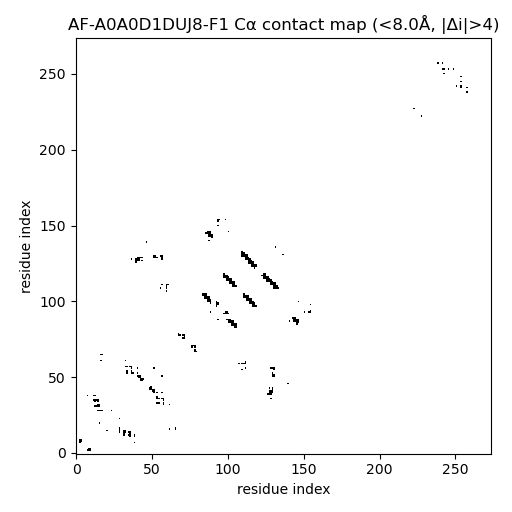 1
ATOM 614 O O . ASP A 1 81 ? 11.777 -7.916 2.172 1.00 82.44 81 ASP A O 1
ATOM 618 N N . GLU A 1 82 ? 12.175 -8.645 0.083 1.00 80.62 82 GLU A N 1
ATOM 619 C CA . GLU A 1 82 ? 10.936 -9.420 -0.059 1.00 80.62 82 GLU A CA 1
ATOM 620 C C . GLU A 1 82 ? 10.752 -10.468 1.056 1.00 80.62 82 GLU A C 1
ATOM 622 O O . GLU A 1 82 ? 9.615 -10.798 1.397 1.00 80.62 82 GLU A O 1
ATOM 627 N N . CYS A 1 83 ? 11.837 -10.955 1.671 1.00 82.81 83 CYS A N 1
ATOM 628 C CA . CYS A 1 83 ? 11.798 -11.955 2.740 1.00 82.81 83 CYS A CA 1
ATOM 629 C C . CYS A 1 83 ? 11.237 -11.407 4.064 1.00 82.81 83 CYS A C 1
ATOM 631 O O . CYS A 1 83 ? 10.733 -12.184 4.880 1.00 82.81 83 CYS A O 1
ATOM 633 N N . GLU A 1 84 ? 11.297 -10.088 4.289 1.00 85.94 84 GLU A N 1
ATOM 634 C CA . GLU A 1 84 ? 10.702 -9.437 5.463 1.00 85.94 84 GLU A CA 1
ATOM 635 C C . GLU A 1 84 ? 9.159 -9.357 5.373 1.00 85.94 84 GLU A C 1
ATOM 637 O O . GLU A 1 84 ? 8.473 -9.275 6.400 1.00 85.94 84 GLU A O 1
ATOM 642 N N . TYR A 1 85 ? 8.586 -9.397 4.163 1.00 89.31 85 TYR A N 1
ATOM 643 C CA . TYR A 1 85 ? 7.153 -9.204 3.923 1.00 89.31 85 TYR A CA 1
ATOM 644 C C . TYR A 1 85 ? 6.380 -10.524 3.942 1.00 89.31 85 TYR A C 1
ATOM 646 O O . TYR A 1 85 ? 6.728 -11.502 3.285 1.00 89.31 85 TYR A O 1
ATOM 654 N N . GLN A 1 86 ? 5.249 -10.547 4.651 1.00 92.50 86 GLN A N 1
ATOM 655 C CA . GLN A 1 86 ? 4.401 -11.739 4.710 1.00 92.50 86 GLN A CA 1
ATOM 656 C C . GLN A 1 86 ? 3.225 -11.589 3.743 1.00 92.50 86 GLN A C 1
ATOM 658 O O . GLN A 1 86 ? 2.334 -10.769 3.971 1.00 92.50 86 GLN A O 1
ATOM 663 N N . VAL A 1 87 ? 3.210 -12.384 2.672 1.00 93.81 87 VAL A N 1
ATOM 664 C CA . VAL A 1 87 ? 2.135 -12.388 1.666 1.00 93.81 87 VAL A CA 1
ATOM 665 C C . VAL A 1 87 ? 1.121 -13.487 1.985 1.00 93.81 87 VAL A C 1
ATOM 667 O O . VAL A 1 87 ? 1.475 -14.663 2.058 1.00 93.81 87 VAL A O 1
ATOM 670 N N . TRP A 1 88 ? -0.147 -13.109 2.132 1.00 95.75 88 TRP A N 1
ATOM 671 C CA . TRP A 1 88 ? -1.264 -13.978 2.514 1.00 95.75 88 TRP A CA 1
ATOM 672 C C . TRP A 1 88 ? -2.396 -13.940 1.480 1.00 95.75 88 TRP A C 1
ATOM 674 O O . TRP A 1 88 ? -2.623 -12.923 0.820 1.00 95.75 88 TRP A O 1
ATOM 684 N N . CYS A 1 89 ? -3.133 -15.040 1.351 1.00 95.31 89 CYS A N 1
ATOM 685 C CA . CYS A 1 89 ? -4.330 -15.147 0.512 1.00 95.31 89 CYS A CA 1
ATOM 686 C C . CYS A 1 89 ? -5.256 -16.280 1.001 1.00 95.31 89 CYS A C 1
ATOM 688 O O . CYS A 1 89 ? -5.002 -16.892 2.039 1.00 95.31 89 CYS A O 1
ATOM 690 N N . CYS A 1 90 ? -6.360 -16.521 0.291 1.00 94.31 90 CYS A N 1
ATOM 691 C CA . CYS A 1 90 ? -7.281 -17.631 0.540 1.00 94.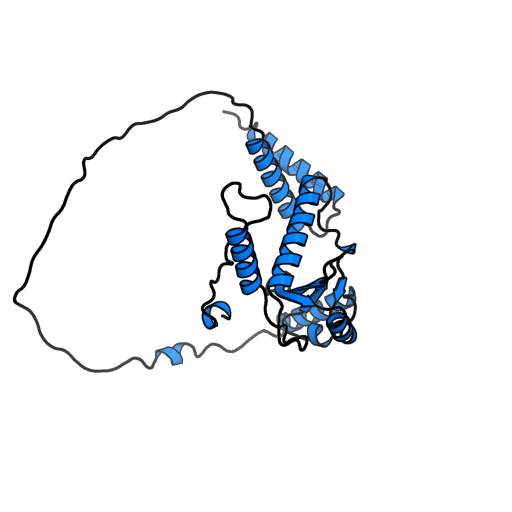31 90 CYS A CA 1
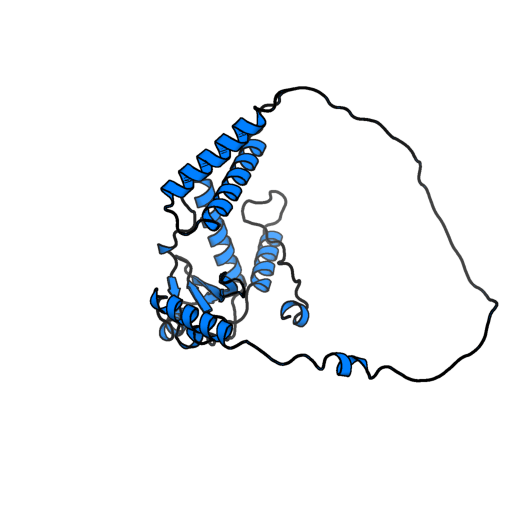ATOM 692 C C . CYS A 1 90 ? -8.001 -18.052 -0.750 1.00 94.31 90 CYS A C 1
ATOM 694 O O . CYS A 1 90 ? -8.069 -17.287 -1.716 1.00 94.31 90 CYS A O 1
ATOM 696 N N . ASP A 1 91 ? -8.605 -19.241 -0.762 1.00 91.00 91 ASP A N 1
ATOM 697 C CA . ASP A 1 91 ? -9.294 -19.776 -1.947 1.00 91.00 91 ASP A CA 1
ATOM 698 C C . ASP A 1 91 ? -10.471 -18.919 -2.421 1.00 91.00 91 ASP A C 1
ATOM 700 O O . ASP A 1 91 ? -10.682 -18.762 -3.625 1.00 91.00 91 ASP A O 1
ATOM 704 N N . ALA A 1 92 ? -11.168 -18.255 -1.495 1.00 90.56 92 ALA A N 1
ATOM 705 C CA . ALA A 1 92 ? -12.212 -17.288 -1.825 1.00 90.56 92 ALA A CA 1
ATOM 706 C C . ALA A 1 92 ? -11.683 -16.044 -2.572 1.00 90.56 92 ALA A C 1
ATOM 708 O O . ALA A 1 92 ? -12.474 -15.327 -3.182 1.00 90.56 92 ALA A O 1
ATOM 709 N N . TRP A 1 93 ? -10.373 -15.774 -2.540 1.00 91.44 93 TRP A N 1
ATOM 710 C CA . TRP A 1 93 ? -9.708 -14.731 -3.332 1.00 91.44 93 TRP A CA 1
ATOM 711 C C . TRP A 1 93 ? -9.039 -15.272 -4.600 1.00 91.44 93 TRP A C 1
ATOM 713 O O . TRP A 1 93 ? -8.879 -14.506 -5.546 1.00 91.44 93 TRP A O 1
ATOM 723 N N . HIS A 1 94 ? -8.665 -16.556 -4.642 1.00 86.75 94 HIS A N 1
ATOM 724 C CA . HIS A 1 94 ? -8.149 -17.199 -5.857 1.00 86.75 94 HIS A CA 1
ATOM 725 C C . HIS A 1 94 ? -9.224 -17.261 -6.952 1.00 86.75 94 HIS A C 1
ATOM 727 O O . HIS A 1 94 ? -8.940 -16.937 -8.097 1.00 86.75 94 HIS A O 1
ATOM 733 N N . MET A 1 95 ? -10.460 -17.615 -6.582 1.00 78.00 95 MET A N 1
ATOM 734 C CA . MET A 1 95 ? -11.572 -17.882 -7.511 1.00 78.00 95 MET A CA 1
ATOM 735 C C . MET A 1 95 ? -12.339 -16.625 -7.974 1.00 78.00 95 MET A C 1
ATOM 737 O O . MET A 1 95 ? -13.490 -16.723 -8.398 1.00 78.00 95 MET A O 1
ATOM 741 N N . GLN A 1 96 ? -11.755 -15.429 -7.851 1.00 79.12 96 GLN A N 1
ATOM 742 C CA . GLN A 1 96 ? -12.381 -14.175 -8.286 1.00 79.12 96 GLN A CA 1
ATOM 743 C C . GLN A 1 96 ? -11.674 -13.610 -9.518 1.00 79.12 96 GLN A C 1
ATOM 745 O O . GLN A 1 96 ? -10.449 -13.575 -9.556 1.00 79.12 96 GLN A O 1
ATOM 750 N N . ARG A 1 97 ? -12.447 -13.011 -10.441 1.00 71.69 97 ARG A N 1
ATOM 751 C CA . ARG A 1 97 ? -11.975 -12.263 -11.636 1.00 71.69 97 ARG A CA 1
ATOM 752 C C . ARG A 1 97 ? -10.903 -11.189 -11.378 1.00 71.69 97 ARG A C 1
ATOM 754 O O . ARG A 1 97 ? -10.357 -10.633 -12.324 1.00 71.69 97 ARG A O 1
ATOM 761 N N . LYS A 1 98 ? -10.643 -10.852 -10.114 1.00 80.62 98 LYS A N 1
ATOM 762 C CA . LYS A 1 98 ? -9.436 -10.156 -9.668 1.00 80.62 98 LYS A CA 1
ATOM 763 C C . LYS A 1 98 ? -8.896 -10.880 -8.445 1.00 80.62 98 LYS A C 1
ATOM 765 O O . LYS A 1 98 ? -9.452 -10.729 -7.349 1.00 80.62 98 LYS A O 1
ATOM 770 N N . ALA A 1 99 ? -7.820 -11.640 -8.638 1.00 87.06 99 ALA A N 1
ATOM 771 C CA . ALA A 1 99 ? -7.089 -12.243 -7.535 1.00 87.06 99 ALA A CA 1
ATOM 772 C C . ALA A 1 99 ? -6.660 -11.166 -6.530 1.00 87.06 99 ALA A C 1
ATOM 774 O O . ALA A 1 99 ? -6.308 -10.046 -6.914 1.00 87.06 99 ALA A O 1
ATOM 775 N N . ARG A 1 100 ? -6.694 -11.510 -5.240 1.00 91.69 100 ARG A N 1
ATOM 776 C CA . ARG A 1 100 ? -6.269 -10.631 -4.144 1.00 91.69 100 ARG A CA 1
ATOM 777 C C . ARG A 1 100 ? -5.159 -11.255 -3.317 1.00 91.69 100 ARG A C 1
ATOM 779 O O . ARG A 1 100 ? -5.112 -12.472 -3.133 1.00 91.69 100 ARG A O 1
ATOM 786 N N . ARG A 1 101 ? -4.298 -10.391 -2.785 1.00 94.06 101 ARG A N 1
ATOM 787 C CA . ARG A 1 101 ? -3.257 -10.717 -1.806 1.00 94.06 101 ARG A CA 1
ATOM 788 C C . ARG A 1 101 ? -3.258 -9.677 -0.697 1.00 94.06 101 ARG A C 1
ATOM 790 O O . ARG A 1 101 ? -3.471 -8.496 -0.954 1.00 94.06 101 ARG A O 1
ATOM 797 N N . LEU A 1 102 ? -2.984 -10.124 0.520 1.00 95.19 102 LEU A N 1
ATOM 798 C CA . LEU A 1 102 ? -2.732 -9.278 1.676 1.00 95.19 102 LEU A CA 1
ATOM 799 C C . LEU A 1 102 ? -1.238 -9.335 1.986 1.00 95.19 102 LEU A C 1
ATOM 801 O O . LEU A 1 102 ? -0.734 -10.375 2.403 1.00 95.19 102 LEU A O 1
ATOM 805 N N . VAL A 1 103 ? -0.531 -8.232 1.770 1.00 93.94 103 VAL A N 1
ATOM 806 C CA . VAL A 1 103 ? 0.871 -8.084 2.164 1.00 93.94 103 VAL A CA 1
ATOM 807 C C . VAL A 1 103 ? 0.910 -7.412 3.531 1.00 93.94 103 VAL A C 1
ATOM 809 O O . VAL A 1 103 ? 0.346 -6.335 3.720 1.00 93.94 103 VAL A O 1
ATOM 812 N N . VAL A 1 104 ? 1.565 -8.057 4.490 1.00 92.50 104 VAL A N 1
ATOM 813 C CA . VAL A 1 104 ? 1.809 -7.518 5.830 1.00 92.50 104 VAL A CA 1
ATOM 814 C C . VAL A 1 104 ? 3.247 -7.028 5.880 1.00 92.50 104 VAL A C 1
ATOM 816 O O . VAL A 1 104 ? 4.174 -7.811 5.658 1.00 92.50 104 VAL A O 1
ATOM 819 N N . CYS A 1 105 ? 3.426 -5.742 6.167 1.00 88.56 105 CYS A N 1
ATOM 820 C CA . CYS A 1 105 ? 4.745 -5.131 6.269 1.00 88.56 105 CYS A CA 1
ATOM 821 C C . CYS A 1 105 ? 5.498 -5.629 7.522 1.00 88.56 105 CYS A C 1
ATOM 823 O O . CYS A 1 105 ? 4.860 -5.982 8.527 1.00 88.56 105 CYS A O 1
ATOM 825 N N . PRO A 1 106 ? 6.842 -5.645 7.484 1.00 78.88 106 PRO A N 1
ATOM 826 C CA . PRO A 1 106 ? 7.665 -5.955 8.647 1.00 78.88 106 PRO A CA 1
ATOM 827 C C . PRO A 1 106 ? 7.539 -4.926 9.779 1.00 78.88 106 PRO A C 1
ATOM 829 O O . PRO A 1 106 ? 6.952 -3.859 9.630 1.00 78.88 106 PRO A O 1
ATOM 832 N N . GLU A 1 107 ? 8.078 -5.328 10.931 1.00 65.19 107 GLU A N 1
ATOM 833 C CA . GLU A 1 107 ? 8.189 -4.629 12.220 1.00 65.19 107 GLU A CA 1
ATOM 834 C C . GLU A 1 107 ? 7.596 -3.211 12.350 1.00 65.19 107 GLU A C 1
ATOM 836 O O . GLU A 1 107 ? 8.262 -2.196 12.162 1.00 65.19 107 GLU A O 1
ATOM 841 N N . ALA A 1 108 ? 6.361 -3.163 12.851 1.00 58.88 108 ALA A N 1
ATOM 842 C CA . ALA A 1 108 ? 5.801 -2.030 13.582 1.00 58.88 108 ALA A CA 1
ATOM 843 C C . ALA A 1 108 ? 4.864 -2.557 14.686 1.00 58.88 108 ALA A C 1
ATOM 845 O O . ALA A 1 108 ? 4.303 -3.651 14.558 1.00 58.88 108 ALA A O 1
ATOM 846 N N . GLU A 1 109 ? 4.655 -1.791 15.767 1.00 60.81 109 GLU A N 1
ATOM 847 C CA . GLU A 1 109 ? 3.673 -2.156 16.809 1.00 60.81 109 GLU A CA 1
ATOM 848 C C . GLU A 1 109 ? 2.243 -2.230 16.248 1.00 60.81 109 GLU A C 1
ATOM 850 O O . GLU A 1 109 ? 1.442 -3.076 16.656 1.00 60.81 109 GLU A O 1
ATOM 855 N N . THR A 1 110 ? 1.970 -1.363 15.272 1.00 65.88 110 THR A N 1
ATOM 856 C CA . THR A 1 110 ? 0.796 -1.320 14.399 1.00 65.88 110 THR A CA 1
ATOM 857 C C . THR A 1 110 ? 1.188 -1.806 13.005 1.00 65.88 110 THR A C 1
ATOM 859 O O . THR A 1 110 ? 1.767 -1.044 12.230 1.00 65.88 110 THR A O 1
ATOM 862 N N . ARG A 1 111 ? 0.895 -3.066 12.664 1.00 84.75 111 ARG A N 1
ATOM 863 C CA . ARG A 1 111 ? 1.313 -3.628 11.370 1.00 84.75 111 ARG A CA 1
ATOM 864 C C . ARG A 1 111 ? 0.528 -3.020 10.211 1.00 84.75 111 ARG A C 1
ATOM 866 O O . ARG A 1 111 ? -0.685 -3.219 10.106 1.00 84.75 111 ARG A O 1
ATOM 873 N N . LEU A 1 112 ? 1.247 -2.326 9.331 1.00 91.88 112 LEU A N 1
ATOM 874 C CA . LEU A 1 112 ? 0.735 -1.857 8.049 1.00 91.88 112 LEU A CA 1
ATOM 875 C C . LEU A 1 112 ? 0.411 -3.057 7.149 1.00 91.88 112 LEU A C 1
ATOM 877 O O . LEU A 1 112 ? 1.155 -4.038 7.090 1.00 91.88 112 LEU A O 1
ATOM 881 N N . CYS A 1 113 ? -0.733 -2.977 6.484 1.00 94.25 113 CYS A N 1
ATOM 882 C CA . CYS A 1 113 ? -1.317 -4.031 5.673 1.00 94.25 113 CYS A CA 1
ATOM 883 C C . CYS A 1 113 ? -1.756 -3.445 4.326 1.00 94.25 113 CYS A C 1
ATOM 885 O O . CYS A 1 113 ? -2.546 -2.501 4.271 1.00 94.25 113 CYS A O 1
ATOM 887 N N . MET A 1 114 ? -1.243 -4.017 3.241 1.00 94.12 114 MET A N 1
ATOM 888 C CA . MET A 1 114 ? -1.525 -3.625 1.862 1.00 94.12 114 MET A CA 1
ATOM 889 C C . MET A 1 114 ? -2.369 -4.713 1.200 1.00 94.12 114 MET A C 1
ATOM 891 O O . MET A 1 114 ? -1.929 -5.858 1.090 1.00 94.12 114 MET A O 1
ATOM 895 N N . MET A 1 115 ? -3.571 -4.375 0.735 1.00 93.81 115 MET A N 1
ATOM 896 C CA . MET A 1 115 ? -4.360 -5.280 -0.099 1.00 93.81 115 MET A CA 1
ATOM 897 C C . MET A 1 115 ? -4.089 -4.976 -1.569 1.00 93.81 115 MET A C 1
ATOM 899 O O . MET A 1 115 ? -4.393 -3.888 -2.064 1.00 93.81 115 MET A O 1
ATOM 903 N N . LEU A 1 116 ? -3.516 -5.957 -2.258 1.00 93.12 116 LEU A N 1
ATOM 904 C CA . LEU A 1 116 ? -3.213 -5.897 -3.680 1.00 93.12 116 LEU A CA 1
ATOM 905 C C . LEU A 1 116 ? -4.297 -6.638 -4.465 1.00 93.12 116 LEU A C 1
ATOM 907 O O . LEU A 1 116 ? -4.713 -7.732 -4.075 1.00 93.12 116 LEU A O 1
ATOM 911 N N . VAL A 1 117 ? -4.715 -6.063 -5.590 1.00 91.38 117 VAL A N 1
ATOM 912 C CA . VAL A 1 117 ? -5.532 -6.721 -6.620 1.00 91.38 117 VAL A CA 1
ATOM 913 C C . VAL A 1 117 ? -4.690 -6.935 -7.868 1.00 91.38 117 VAL A C 1
ATOM 915 O O . VAL A 1 117 ? -3.825 -6.115 -8.176 1.00 91.38 117 VAL A O 1
ATOM 918 N N . LEU A 1 118 ? -4.969 -7.989 -8.627 1.00 88.44 118 LEU A N 1
ATOM 919 C CA . LEU A 1 118 ? -4.433 -8.088 -9.980 1.00 88.44 118 LEU A CA 1
ATOM 920 C C . LEU A 1 118 ? -5.173 -7.125 -10.930 1.00 88.44 118 LEU A C 1
ATOM 922 O O . LEU A 1 118 ? -6.402 -6.978 -10.875 1.00 88.44 118 LEU A O 1
ATOM 926 N N . GLY A 1 119 ? -4.408 -6.438 -11.776 1.00 83.94 119 GLY A N 1
ATOM 927 C CA . GLY A 1 119 ? -4.895 -5.627 -12.888 1.00 83.94 119 GLY A CA 1
ATOM 928 C C . GLY A 1 119 ? -5.369 -6.474 -14.072 1.00 83.94 119 GLY A C 1
ATOM 929 O O . GLY A 1 119 ? -5.403 -7.698 -14.006 1.00 83.94 119 GLY A O 1
ATOM 930 N N . GLN A 1 120 ? -5.737 -5.809 -15.169 1.00 80.00 120 GLN A N 1
ATOM 931 C CA . GLN A 1 120 ? -5.988 -6.487 -16.454 1.00 80.00 120 GLN A CA 1
ATOM 932 C C . GLN A 1 120 ? -4.679 -6.772 -17.209 1.00 80.00 120 GLN A C 1
ATOM 934 O O . GLN A 1 120 ? -4.661 -7.552 -18.150 1.00 80.00 120 GLN A O 1
ATOM 939 N N . ASP A 1 121 ? -3.596 -6.140 -16.763 1.00 83.81 121 ASP A N 1
ATOM 940 C CA . ASP A 1 121 ? -2.262 -6.131 -17.360 1.00 83.81 121 ASP A CA 1
ATOM 941 C C . ASP A 1 121 ? -1.330 -7.181 -16.703 1.00 83.81 121 ASP A C 1
ATOM 943 O O . ASP A 1 121 ? -0.114 -7.054 -16.773 1.00 83.81 121 ASP A O 1
ATOM 947 N N . ASP A 1 122 ? -1.895 -8.145 -15.957 1.00 81.00 122 ASP A N 1
ATOM 948 C CA . ASP A 1 122 ? -1.223 -9.080 -15.022 1.00 81.00 122 ASP A CA 1
ATOM 949 C C . ASP A 1 122 ? -0.316 -8.427 -13.939 1.00 81.00 122 ASP A C 1
ATOM 951 O O . ASP A 1 122 ? 0.325 -9.107 -13.135 1.00 81.00 122 ASP A O 1
ATOM 955 N N . GLU A 1 123 ? -0.315 -7.097 -13.832 1.00 84.75 123 GLU A N 1
ATOM 956 C CA . GLU A 1 123 ? 0.355 -6.332 -12.774 1.00 84.75 123 GLU A CA 1
ATOM 957 C C . GLU A 1 123 ? -0.445 -6.317 -11.456 1.00 84.75 123 GLU A C 1
ATOM 959 O O . GLU A 1 123 ? -1.659 -6.093 -11.451 1.00 84.75 123 GLU A O 1
ATOM 964 N N . TRP A 1 124 ? 0.233 -6.445 -10.309 1.00 85.94 124 TRP A N 1
ATOM 965 C CA . TRP A 1 124 ? -0.374 -6.228 -8.988 1.00 85.94 124 TRP A CA 1
ATOM 966 C C . TRP A 1 124 ? -0.476 -4.734 -8.661 1.00 85.94 124 TRP A C 1
ATOM 968 O O . TRP A 1 124 ? 0.514 -4.009 -8.720 1.00 85.94 124 TRP A O 1
ATOM 978 N N . LYS A 1 125 ? -1.672 -4.272 -8.282 1.00 90.00 125 LYS A N 1
ATOM 979 C CA . LYS A 1 125 ? -1.979 -2.858 -8.010 1.00 90.00 125 LYS A CA 1
ATOM 980 C C . LYS A 1 125 ? -2.578 -2.722 -6.607 1.00 90.00 125 LYS A C 1
ATOM 982 O O . LYS A 1 125 ? -3.363 -3.568 -6.177 1.00 90.00 125 LYS A O 1
ATOM 987 N N . LEU A 1 126 ? -2.188 -1.680 -5.874 1.00 90.69 126 LEU A N 1
ATOM 988 C CA . LEU A 1 126 ? -2.688 -1.410 -4.521 1.00 90.69 126 LEU A CA 1
ATOM 989 C C . LEU A 1 126 ? -4.166 -0.984 -4.582 1.00 90.69 126 LEU A C 1
ATOM 991 O O . LEU A 1 126 ? -4.491 0.004 -5.234 1.00 90.69 126 LEU A O 1
ATOM 995 N N . ASP A 1 127 ? -5.049 -1.723 -3.906 1.00 90.31 127 ASP A N 1
ATOM 996 C CA . ASP A 1 127 ? -6.494 -1.432 -3.830 1.00 90.31 127 ASP A CA 1
ATOM 997 C C . ASP A 1 127 ? -6.912 -0.854 -2.470 1.00 90.31 127 ASP A C 1
ATOM 999 O O . ASP A 1 127 ? -7.894 -0.113 -2.378 1.00 90.31 127 ASP A O 1
ATOM 1003 N N . ASN A 1 128 ? -6.174 -1.190 -1.408 1.00 92.56 128 ASN A N 1
ATOM 1004 C CA . ASN A 1 128 ? -6.416 -0.664 -0.070 1.00 92.56 128 ASN A CA 1
ATOM 1005 C C . ASN A 1 128 ? -5.155 -0.688 0.803 1.00 92.56 128 ASN A C 1
ATOM 1007 O O . ASN A 1 128 ? -4.345 -1.613 0.713 1.00 92.56 128 ASN A O 1
ATOM 1011 N N . LEU A 1 129 ? -5.062 0.275 1.714 1.00 92.62 129 LEU A N 1
ATOM 1012 C CA . LEU A 1 129 ? -4.066 0.354 2.774 1.00 92.62 129 LEU A CA 1
ATOM 1013 C C . LEU A 1 129 ? -4.768 0.464 4.137 1.00 92.62 129 LEU A C 1
ATOM 1015 O O . LEU A 1 129 ? -5.709 1.237 4.294 1.00 92.62 129 LEU A O 1
ATOM 1019 N N . PHE A 1 130 ? -4.332 -0.309 5.129 1.00 94.44 130 PHE A N 1
ATOM 1020 C CA . PHE A 1 130 ? -4.872 -0.250 6.491 1.00 94.44 130 PHE A CA 1
ATOM 1021 C C . PHE A 1 130 ? -3.849 -0.734 7.527 1.00 94.44 130 PHE A C 1
ATOM 1023 O O . PHE A 1 130 ? -2.760 -1.193 7.193 1.00 94.44 130 PHE A O 1
ATOM 1030 N N . VAL A 1 131 ? -4.196 -0.612 8.806 1.00 93.06 131 VAL A N 1
ATOM 1031 C CA . VAL A 1 131 ? -3.419 -1.098 9.953 1.00 93.06 131 VAL A CA 1
ATOM 1032 C C . VAL A 1 131 ? -4.293 -2.061 10.747 1.00 93.06 131 VAL A C 1
ATOM 1034 O O . VAL A 1 131 ? -5.488 -1.811 10.891 1.00 93.06 131 VAL A O 1
ATOM 1037 N N . LEU A 1 132 ? -3.699 -3.131 11.280 1.00 89.62 132 LEU A N 1
ATOM 1038 C CA . LEU A 1 132 ? -4.372 -4.076 12.177 1.00 89.62 132 LEU A CA 1
ATOM 1039 C C . LEU A 1 132 ? -3.805 -3.992 13.599 1.00 89.62 132 LEU A C 1
ATOM 1041 O O . LEU A 1 132 ? -2.587 -3.956 13.791 1.00 89.62 132 LEU A O 1
ATOM 1045 N N . SER A 1 133 ? -4.679 -4.044 14.609 1.00 87.50 133 SER A N 1
ATOM 1046 C CA . SER A 1 133 ? -4.272 -4.408 15.971 1.00 87.50 133 SER A CA 1
ATOM 1047 C C . SER A 1 133 ? -3.873 -5.887 16.047 1.00 87.50 133 SER A C 1
ATOM 1049 O O . SER A 1 133 ? -4.265 -6.704 15.212 1.00 87.50 133 SER A O 1
ATOM 1051 N N . LYS A 1 134 ? -3.140 -6.275 17.098 1.00 84.00 134 LYS A N 1
ATOM 1052 C CA . LYS A 1 134 ? -2.704 -7.670 17.319 1.00 84.00 134 LYS A CA 1
ATOM 1053 C C . LYS A 1 134 ? -3.888 -8.656 17.387 1.00 84.00 134 LYS A C 1
ATOM 1055 O O . LYS A 1 134 ? -3.785 -9.779 16.901 1.00 84.00 134 LYS A O 1
ATOM 1060 N N . SER A 1 135 ? -5.025 -8.220 17.935 1.00 87.38 135 SER A N 1
ATOM 1061 C CA . SER A 1 135 ? -6.289 -8.971 17.982 1.00 87.38 135 SER A CA 1
ATOM 1062 C C . SER A 1 135 ? -6.956 -9.119 16.612 1.00 87.38 135 SER A C 1
ATOM 1064 O O . SER A 1 135 ? -7.397 -10.212 16.261 1.00 87.38 135 SER A O 1
ATOM 1066 N N . GLU A 1 136 ? -7.008 -8.048 15.816 1.00 88.94 136 GLU A N 1
ATOM 1067 C CA . GLU A 1 136 ? -7.579 -8.105 14.464 1.00 88.94 136 GLU A CA 1
ATOM 1068 C C . GLU A 1 136 ? -6.692 -8.920 13.528 1.00 88.94 136 GLU A C 1
ATOM 1070 O O . GLU A 1 136 ? -7.212 -9.724 12.764 1.00 88.94 136 GLU A O 1
ATOM 1075 N N . GLN A 1 137 ? -5.365 -8.793 13.637 1.00 88.12 137 GLN A N 1
ATOM 1076 C CA . GLN A 1 137 ? -4.416 -9.610 12.885 1.00 88.12 137 GLN A CA 1
ATOM 1077 C C . GLN A 1 137 ? -4.635 -11.102 13.164 1.00 88.12 137 GLN A C 1
ATOM 1079 O O . GLN A 1 137 ? -4.727 -11.881 12.221 1.00 88.12 137 GLN A O 1
ATOM 1084 N N . ALA A 1 138 ? -4.778 -11.510 14.430 1.00 88.31 138 ALA A N 1
ATOM 1085 C CA . ALA A 1 138 ? -5.056 -12.907 14.766 1.00 88.31 138 ALA A CA 1
ATOM 1086 C C . ALA A 1 138 ? -6.383 -13.407 14.158 1.00 88.31 138 ALA A C 1
ATOM 1088 O O . ALA A 1 138 ? -6.434 -14.521 13.640 1.00 88.31 138 ALA A O 1
ATOM 1089 N N . ARG A 1 139 ? -7.437 -12.574 14.164 1.00 91.00 139 ARG A N 1
ATOM 1090 C CA . ARG A 1 139 ? -8.737 -12.891 13.545 1.00 91.00 139 ARG A CA 1
ATOM 1091 C C . ARG A 1 139 ? -8.644 -13.006 12.019 1.00 91.00 139 ARG A C 1
ATOM 1093 O O . ARG A 1 139 ? -9.145 -13.973 11.458 1.00 91.00 139 ARG A O 1
ATOM 1100 N N . VAL A 1 140 ? -7.992 -12.045 11.366 1.00 90.88 140 VAL A N 1
ATOM 1101 C CA . VAL A 1 140 ? -7.806 -11.991 9.906 1.00 90.88 140 VAL A CA 1
ATOM 1102 C C . VAL A 1 140 ? -6.981 -13.180 9.419 1.00 90.88 140 VAL A C 1
ATOM 1104 O O . VAL A 1 140 ? -7.407 -13.897 8.518 1.00 90.88 140 VAL A O 1
ATOM 1107 N N . MET A 1 141 ? -5.826 -13.436 10.038 1.00 91.56 141 MET A N 1
ATOM 1108 C CA . MET A 1 141 ? -4.908 -14.487 9.585 1.00 91.56 141 MET A CA 1
ATOM 1109 C C . MET A 1 141 ? -5.452 -15.902 9.824 1.00 91.56 141 MET A C 1
ATOM 1111 O O . MET A 1 141 ? -5.029 -16.825 9.140 1.00 91.56 141 MET A O 1
ATOM 1115 N N . ALA A 1 142 ? -6.424 -16.090 10.725 1.00 91.81 142 ALA A N 1
ATOM 1116 C CA . ALA A 1 142 ? -7.093 -17.380 10.913 1.00 91.81 142 ALA A CA 1
ATOM 1117 C C . ALA A 1 142 ? -7.941 -17.825 9.700 1.00 91.81 142 ALA A C 1
ATOM 1119 O O . ALA A 1 142 ? -8.230 -19.013 9.569 1.00 91.81 142 ALA A O 1
ATOM 1120 N N . GLY A 1 143 ? -8.336 -16.893 8.821 1.00 88.50 143 GLY A N 1
ATOM 1121 C CA . GLY A 1 143 ? -9.045 -17.173 7.565 1.00 88.50 143 GLY A CA 1
ATOM 1122 C C . GLY A 1 143 ? -8.155 -17.176 6.315 1.00 88.50 143 GLY A C 1
ATOM 1123 O O . GLY A 1 143 ? -8.673 -17.292 5.204 1.00 88.50 143 GLY A O 1
ATOM 1124 N N . LEU A 1 144 ? -6.837 -17.017 6.475 1.00 95.19 144 LEU A N 1
ATOM 1125 C CA . LEU A 1 144 ? -5.866 -16.887 5.387 1.00 95.19 144 LEU A CA 1
ATOM 1126 C C . LEU A 1 144 ? -4.751 -17.933 5.520 1.00 95.19 144 LEU A C 1
ATOM 1128 O O . LEU A 1 144 ? -4.504 -18.486 6.588 1.00 95.19 144 LEU A O 1
ATOM 1132 N N . HIS A 1 145 ? -4.025 -18.166 4.432 1.00 94.50 145 HIS A N 1
ATOM 1133 C CA . HIS A 1 145 ? -2.787 -18.942 4.425 1.00 94.50 145 HIS A CA 1
ATOM 1134 C C . HIS A 1 145 ? -1.659 -18.149 3.737 1.00 94.50 145 HIS A C 1
ATOM 1136 O O . HIS A 1 145 ? -1.940 -17.229 2.959 1.00 94.50 145 HIS A O 1
ATOM 1142 N N . PRO A 1 146 ? -0.378 -18.492 3.974 1.00 94.62 146 PRO A N 1
ATOM 1143 C CA . PRO A 1 146 ? 0.734 -17.919 3.222 1.00 94.62 146 PRO A CA 1
ATOM 1144 C C . PRO A 1 146 ? 0.576 -18.163 1.715 1.00 94.62 146 PRO A C 1
ATOM 1146 O O . PRO A 1 146 ? 0.107 -19.223 1.290 1.00 94.62 146 PRO A O 1
ATOM 1149 N N . CYS A 1 147 ? 0.959 -17.189 0.894 1.00 92.31 147 CYS A N 1
ATOM 1150 C CA . CYS A 1 147 ? 0.843 -17.275 -0.557 1.00 92.31 147 CYS A CA 1
ATOM 1151 C C . CYS A 1 147 ? 1.916 -18.206 -1.140 1.00 92.31 147 CYS A C 1
ATOM 1153 O O . CYS A 1 147 ? 3.067 -17.819 -1.327 1.00 92.31 147 CYS A O 1
ATOM 1155 N N . MET A 1 148 ? 1.523 -19.436 -1.470 1.00 91.19 148 MET A N 1
ATOM 1156 C CA . MET A 1 148 ? 2.409 -20.445 -2.055 1.00 91.19 148 MET A CA 1
ATOM 1157 C C . MET A 1 148 ? 2.483 -20.323 -3.592 1.00 91.19 148 MET A C 1
ATOM 1159 O O . MET A 1 148 ? 1.544 -19.824 -4.216 1.00 91.19 148 MET A O 1
ATOM 1163 N N . PRO A 1 149 ? 3.530 -20.857 -4.258 1.00 87.06 149 PRO A N 1
ATOM 1164 C CA . PRO A 1 149 ? 3.622 -20.864 -5.726 1.00 87.06 149 PRO A CA 1
ATOM 1165 C C . PRO A 1 149 ? 2.452 -21.565 -6.441 1.00 87.06 149 PRO A C 1
ATOM 1167 O O . PRO A 1 149 ? 2.163 -21.266 -7.599 1.00 87.06 149 PRO A O 1
ATOM 1170 N N . SER A 1 150 ? 1.752 -22.480 -5.762 1.00 85.81 150 SER A N 1
ATOM 1171 C CA . SER A 1 150 ? 0.508 -23.099 -6.239 1.00 85.81 150 SER A CA 1
ATOM 1172 C C . SER A 1 150 ? -0.637 -22.093 -6.402 1.00 85.81 150 SER A C 1
ATOM 1174 O O . SER A 1 150 ? -1.389 -22.193 -7.368 1.00 85.81 150 SER A O 1
ATOM 1176 N N . CYS A 1 151 ? -0.739 -21.095 -5.522 1.00 87.81 151 CYS A N 1
ATOM 1177 C CA . CYS A 1 151 ? -1.793 -20.079 -5.534 1.00 87.81 151 CYS A CA 1
ATOM 1178 C C . CYS A 1 151 ? -1.746 -19.231 -6.817 1.00 87.81 151 CYS A C 1
ATOM 1180 O O . CYS A 1 151 ? -2.779 -18.953 -7.420 1.00 87.81 151 CYS A O 1
ATOM 1182 N N . THR A 1 152 ? -0.541 -18.895 -7.296 1.00 77.62 152 THR A N 1
ATOM 1183 C CA . THR A 1 152 ? -0.344 -18.208 -8.586 1.00 77.62 152 THR A CA 1
ATOM 1184 C C . THR A 1 152 ? -0.802 -19.067 -9.774 1.00 77.62 152 THR A C 1
ATOM 1186 O O . THR A 1 152 ? -1.375 -18.545 -10.728 1.00 77.62 152 THR A O 1
ATOM 1189 N N . ARG A 1 153 ? -0.593 -20.392 -9.720 1.00 70.75 153 ARG A N 1
ATOM 1190 C CA . ARG A 1 153 ? -0.943 -21.314 -10.818 1.00 70.75 153 ARG A CA 1
ATOM 1191 C C . ARG A 1 153 ? -2.451 -21.496 -10.989 1.00 70.75 153 ARG A C 1
ATOM 1193 O O . ARG A 1 153 ? -2.905 -21.587 -12.123 1.00 70.75 153 ARG A O 1
ATOM 1200 N N . VAL A 1 154 ? -3.218 -21.515 -9.893 1.00 71.19 154 VAL A N 1
ATOM 1201 C CA . VAL A 1 154 ? -4.693 -21.594 -9.941 1.00 71.19 154 VAL A CA 1
ATOM 1202 C C . VAL A 1 154 ? -5.265 -20.428 -10.753 1.00 71.19 154 VAL A C 1
ATOM 1204 O O . VAL A 1 154 ? -6.072 -20.644 -11.653 1.00 71.19 154 VAL A O 1
ATOM 1207 N N . HIS A 1 155 ? -4.770 -19.210 -10.512 1.00 63.19 155 HIS A N 1
ATOM 1208 C CA . HIS A 1 155 ? -5.186 -18.025 -11.262 1.00 63.19 155 HIS A CA 1
ATOM 1209 C C . HIS A 1 155 ? -4.805 -18.094 -12.752 1.00 63.19 155 HIS A C 1
ATOM 1211 O O . HIS A 1 155 ? -5.645 -17.853 -13.614 1.00 63.19 155 HIS A O 1
ATOM 1217 N N . GLN A 1 156 ? -3.564 -18.487 -13.072 1.00 60.81 156 GLN A N 1
ATOM 1218 C CA . GLN A 1 156 ? -3.085 -18.615 -14.461 1.00 60.81 156 GLN A CA 1
ATOM 1219 C C . GLN A 1 156 ? -3.856 -19.654 -15.296 1.00 60.81 156 GLN A C 1
ATOM 1221 O O . GLN A 1 156 ? -3.842 -19.585 -16.524 1.00 60.81 156 GLN A O 1
ATOM 1226 N N . MET A 1 157 ? -4.511 -20.626 -14.654 1.00 61.12 157 MET A N 1
ATOM 1227 C CA . MET A 1 157 ? -5.409 -21.564 -15.334 1.00 61.12 157 MET A CA 1
ATOM 1228 C C . MET A 1 157 ? -6.777 -20.934 -15.628 1.00 61.12 157 MET A C 1
ATOM 1230 O O . MET A 1 157 ? -7.324 -21.171 -16.702 1.00 61.12 157 MET A O 1
ATOM 1234 N N . GLN A 1 158 ? -7.302 -20.092 -14.731 1.00 62.22 158 GLN A N 1
ATOM 1235 C CA . GLN A 1 158 ? -8.572 -19.393 -14.953 1.00 62.22 158 GLN A CA 1
ATOM 1236 C C . GLN A 1 158 ? -8.467 -18.307 -16.029 1.00 62.22 158 GLN A C 1
ATOM 1238 O O . GLN A 1 158 ? -9.291 -18.299 -16.936 1.00 62.22 158 GLN A O 1
ATOM 1243 N N . THR A 1 159 ? -7.437 -17.450 -16.014 1.00 59.56 159 THR A N 1
ATOM 1244 C CA . THR A 1 159 ? -7.314 -16.390 -17.039 1.00 59.56 159 THR A CA 1
ATOM 1245 C C . THR A 1 159 ? -7.121 -16.928 -18.453 1.00 59.56 159 THR A C 1
ATOM 1247 O O . THR A 1 159 ? -7.526 -16.270 -19.406 1.00 59.56 159 THR A O 1
ATOM 1250 N N . ARG A 1 160 ? -6.560 -18.134 -18.611 1.00 57.41 160 ARG A N 1
ATOM 1251 C CA . ARG A 1 160 ? -6.497 -18.818 -19.912 1.00 57.41 160 ARG A CA 1
ATOM 1252 C C . ARG A 1 160 ? -7.844 -19.404 -20.337 1.00 57.41 160 ARG A C 1
ATOM 1254 O O . ARG A 1 160 ? -8.192 -19.271 -21.502 1.00 57.41 160 ARG A O 1
ATOM 1261 N N . SER A 1 161 ? -8.616 -19.970 -19.407 1.00 54.59 161 SER A N 1
ATOM 1262 C CA . SER A 1 161 ? -9.978 -20.449 -19.692 1.00 54.59 161 SER A CA 1
ATOM 1263 C C . SER A 1 161 ? -10.891 -19.297 -20.132 1.00 54.59 161 SER A C 1
ATOM 1265 O O . SER A 1 161 ? -11.487 -19.368 -21.201 1.00 54.59 161 SER A O 1
ATOM 1267 N N . ASP A 1 162 ? -10.921 -18.194 -19.374 1.00 52.06 162 ASP A N 1
ATOM 1268 C CA . ASP A 1 162 ? -11.714 -16.999 -19.705 1.00 52.06 162 ASP A CA 1
ATOM 1269 C C . ASP A 1 162 ? -11.272 -16.355 -21.042 1.00 52.06 162 ASP A C 1
ATOM 1271 O O . ASP A 1 162 ? -12.097 -15.772 -21.745 1.00 52.06 162 ASP A O 1
ATOM 1275 N N . ALA A 1 163 ? -9.992 -16.470 -21.423 1.00 53.66 163 ALA A N 1
ATOM 1276 C CA . ALA A 1 163 ? -9.470 -15.953 -22.694 1.00 53.66 163 ALA A CA 1
ATOM 1277 C C . ALA A 1 163 ? -9.799 -16.835 -23.915 1.00 53.66 163 ALA A C 1
ATOM 1279 O O . ALA A 1 163 ? -9.897 -16.313 -25.024 1.00 53.66 163 ALA A O 1
ATOM 1280 N N . GLU A 1 164 ? -9.976 -18.147 -23.730 1.00 49.59 164 GLU A N 1
ATOM 1281 C CA . GLU A 1 164 ? -10.389 -19.074 -24.795 1.00 49.59 164 GLU A CA 1
ATOM 1282 C C . GLU A 1 164 ? -11.926 -19.179 -24.918 1.00 49.59 164 GLU A C 1
ATOM 1284 O O . GLU A 1 164 ? -12.431 -19.472 -26.001 1.00 49.59 164 GLU A O 1
ATOM 1289 N N . GLU A 1 165 ? -12.678 -18.877 -23.850 1.00 46.53 165 GLU A N 1
ATOM 1290 C CA . GLU A 1 165 ? -14.152 -18.939 -23.814 1.00 46.53 165 GLU A CA 1
ATOM 1291 C C . GLU A 1 165 ? -14.847 -17.564 -23.978 1.00 46.53 165 GLU A C 1
ATOM 1293 O O . GLU A 1 165 ? -16.031 -17.503 -24.306 1.00 46.53 165 GLU A O 1
ATOM 1298 N N . GLY A 1 166 ? -14.129 -16.440 -23.850 1.00 46.00 166 GLY A N 1
ATOM 1299 C CA . GLY A 1 166 ? -14.651 -15.064 -24.001 1.00 46.00 166 GLY A CA 1
ATOM 1300 C C . GLY A 1 166 ? -14.997 -14.620 -25.436 1.00 46.00 166 GLY A C 1
ATOM 1301 O O . GLY A 1 166 ? -14.898 -13.437 -25.760 1.00 46.00 166 GLY A O 1
ATOM 1302 N N . GLY A 1 167 ? -15.337 -15.563 -26.315 1.00 47.25 167 GLY A N 1
ATOM 1303 C CA . GLY A 1 167 ? -15.251 -15.439 -27.770 1.00 47.25 167 GLY A CA 1
ATOM 1304 C C . GLY A 1 167 ? -16.467 -14.923 -28.549 1.00 47.25 167 GLY A C 1
ATOM 1305 O O . GLY A 1 167 ? -16.406 -15.035 -29.770 1.00 47.25 167 GLY A O 1
ATOM 1306 N N . ALA A 1 168 ? -17.536 -14.391 -27.931 1.00 48.34 168 ALA A N 1
ATOM 1307 C CA . ALA A 1 168 ? -18.590 -13.603 -28.609 1.00 48.34 168 ALA A CA 1
ATOM 1308 C C . ALA A 1 168 ? -19.607 -12.960 -27.623 1.00 48.34 168 ALA A C 1
ATOM 1310 O O . ALA A 1 168 ? -19.770 -13.463 -26.518 1.00 48.34 168 ALA A O 1
ATOM 1311 N N . GLU A 1 169 ? -20.339 -11.929 -28.096 1.00 50.41 169 GLU A N 1
ATOM 1312 C CA . GLU A 1 169 ? -21.622 -11.374 -27.565 1.00 50.41 169 GLU A CA 1
ATOM 1313 C C . GLU A 1 169 ? -21.567 -10.749 -26.128 1.00 50.41 169 GLU A C 1
ATOM 1315 O O . GLU A 1 169 ? -20.944 -11.280 -25.221 1.00 50.41 169 GLU A O 1
ATOM 1320 N N . TYR A 1 170 ? -22.152 -9.594 -25.763 1.00 49.78 170 TYR A N 1
ATOM 1321 C CA . TYR A 1 170 ? -23.180 -8.714 -26.345 1.00 49.78 170 TYR A CA 1
ATOM 1322 C C . TYR A 1 170 ? -22.880 -7.221 -26.047 1.00 49.78 170 TYR A C 1
ATOM 1324 O O . TYR A 1 170 ? -22.979 -6.822 -24.889 1.00 49.78 170 TYR A O 1
ATOM 1332 N N . ILE A 1 171 ? -22.620 -6.378 -27.061 1.00 50.12 171 ILE A N 1
ATOM 1333 C CA . ILE A 1 171 ? -22.970 -4.932 -27.063 1.00 50.12 171 ILE A CA 1
ATOM 1334 C C . ILE A 1 171 ? -23.242 -4.492 -28.520 1.00 50.12 171 ILE A C 1
ATOM 1336 O O . ILE A 1 171 ? -22.456 -3.753 -29.107 1.00 50.12 171 ILE A O 1
ATOM 1340 N N . ASN A 1 172 ? -24.339 -4.965 -29.122 1.00 47.00 172 ASN A N 1
ATOM 1341 C CA . ASN A 1 172 ? -24.802 -4.470 -30.432 1.00 47.00 172 ASN A CA 1
ATOM 1342 C C . ASN A 1 172 ? -25.952 -3.450 -30.317 1.00 47.00 172 ASN A C 1
ATOM 1344 O O . ASN A 1 172 ? -26.253 -2.762 -31.285 1.00 47.00 172 ASN A O 1
ATOM 1348 N N . ASP A 1 173 ? -26.537 -3.287 -29.128 1.00 46.97 173 ASP A N 1
ATOM 1349 C CA . ASP A 1 173 ? -27.750 -2.484 -28.903 1.00 46.97 173 ASP A CA 1
ATOM 1350 C C . ASP A 1 173 ? -27.427 -1.034 -28.474 1.00 46.97 173 ASP A C 1
ATOM 1352 O O . ASP A 1 173 ? -28.183 -0.381 -27.757 1.00 46.97 173 ASP A O 1
ATOM 1356 N N . ALA A 1 174 ? -26.257 -0.522 -28.875 1.00 51.31 174 ALA A N 1
ATOM 1357 C CA . ALA A 1 174 ? -25.801 0.825 -28.521 1.00 51.31 174 ALA A CA 1
ATOM 1358 C C . ALA A 1 174 ? -26.560 1.938 -29.271 1.00 51.31 174 ALA A C 1
ATOM 1360 O O . ALA A 1 174 ? -26.667 3.053 -28.757 1.00 51.31 174 ALA A O 1
ATOM 1361 N N . ASP A 1 175 ? -27.106 1.637 -30.453 1.00 52.78 175 ASP A N 1
ATOM 1362 C CA . ASP A 1 175 ? -27.876 2.591 -31.263 1.00 52.78 175 ASP A CA 1
ATOM 1363 C C . ASP A 1 175 ? -29.290 2.829 -30.692 1.00 52.78 175 ASP A C 1
ATOM 1365 O O . ASP A 1 175 ? -29.791 3.956 -30.725 1.00 52.78 175 ASP A O 1
ATOM 1369 N N . ASP A 1 176 ? -29.889 1.814 -30.055 1.00 55.03 176 ASP A N 1
ATOM 1370 C CA . ASP A 1 176 ? -31.191 1.905 -29.368 1.00 55.03 176 ASP A CA 1
ATOM 1371 C C . ASP A 1 176 ? -31.164 2.903 -28.189 1.00 55.03 176 ASP A C 1
ATOM 1373 O O . ASP A 1 176 ? -32.189 3.481 -27.826 1.00 55.03 176 ASP A O 1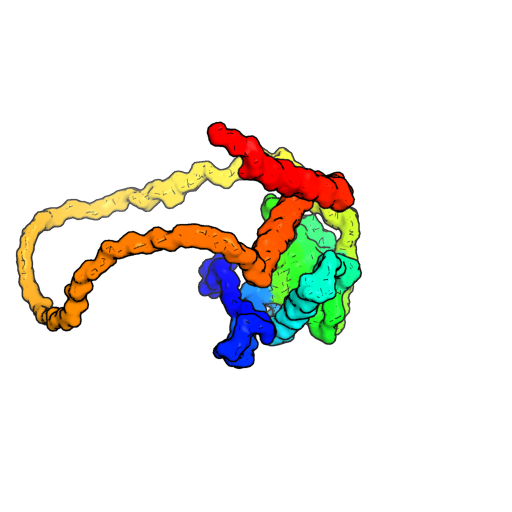
ATOM 1377 N N . PHE A 1 177 ? -29.982 3.179 -27.621 1.00 55.16 177 PHE A N 1
ATOM 1378 C CA . PHE A 1 177 ? -29.808 4.196 -26.576 1.00 55.16 177 PHE A CA 1
ATOM 1379 C C . PHE A 1 177 ? -29.917 5.640 -27.107 1.00 55.16 177 PHE A C 1
ATOM 1381 O O . PHE A 1 177 ? -30.222 6.553 -26.338 1.00 55.16 177 PHE A O 1
ATOM 1388 N N . TRP A 1 178 ? -29.683 5.865 -28.405 1.00 54.38 178 TRP A N 1
ATOM 1389 C CA . TRP A 1 178 ? -29.663 7.203 -29.018 1.00 54.38 178 TRP A CA 1
ATOM 1390 C C . TRP A 1 178 ? -30.851 7.487 -29.946 1.00 54.38 178 TRP A C 1
ATOM 1392 O O . TRP A 1 178 ? -31.150 8.653 -30.200 1.00 54.38 178 TRP A O 1
ATOM 1402 N N . ALA A 1 179 ? -31.577 6.458 -30.393 1.00 50.06 179 ALA A N 1
ATOM 1403 C CA . ALA A 1 179 ? -32.734 6.587 -31.286 1.00 50.06 179 ALA A CA 1
ATOM 1404 C C . ALA A 1 179 ? -33.936 7.367 -30.696 1.00 50.06 179 ALA A C 1
ATOM 1406 O O . ALA A 1 179 ? -34.871 7.698 -31.421 1.00 50.06 179 ALA A O 1
ATOM 1407 N N . GLY A 1 180 ? -33.932 7.675 -29.393 1.00 45.09 180 GLY A N 1
ATOM 1408 C CA . GLY A 1 180 ? -35.039 8.328 -28.683 1.00 45.09 180 GLY A CA 1
ATOM 1409 C C . GLY A 1 180 ? -35.042 9.865 -28.660 1.00 45.09 180 GLY A C 1
ATOM 1410 O O . GLY A 1 180 ? -35.759 10.427 -27.835 1.00 45.09 180 GLY A O 1
ATOM 1411 N N . VAL A 1 181 ? -34.236 10.557 -29.482 1.00 47.62 181 VAL A N 1
ATOM 1412 C CA . VAL A 1 181 ? -34.080 12.035 -29.432 1.00 47.62 181 VAL A CA 1
ATOM 1413 C C . VAL A 1 181 ? -34.376 12.728 -30.776 1.00 47.62 181 VAL A C 1
ATOM 1415 O O . VAL A 1 181 ? -33.627 13.580 -31.249 1.00 47.62 181 VAL A O 1
ATOM 1418 N N . SER A 1 182 ? -35.513 12.368 -31.370 1.00 44.12 182 SER A N 1
ATOM 1419 C CA . SER A 1 182 ? -36.273 13.143 -32.369 1.00 44.12 182 SER A CA 1
ATOM 1420 C C . SER A 1 182 ? -37.752 12.749 -32.229 1.00 44.12 182 SER A C 1
ATOM 1422 O O . SER A 1 182 ? -38.022 11.571 -31.998 1.00 44.12 182 SER A O 1
ATOM 1424 N N . ASP A 1 183 ? -38.764 13.601 -32.359 1.00 45.22 183 ASP A N 1
ATOM 1425 C CA . ASP A 1 183 ? -38.847 15.031 -32.726 1.00 45.22 183 ASP A CA 1
ATOM 1426 C C . ASP A 1 183 ? -39.617 15.778 -31.582 1.00 45.22 183 ASP A C 1
ATOM 1428 O O . ASP A 1 183 ? -39.794 15.194 -30.512 1.00 45.22 183 ASP A O 1
ATOM 1432 N N . ASP A 1 184 ? -40.077 17.036 -31.612 1.00 43.81 184 ASP A N 1
ATOM 1433 C CA . ASP A 1 184 ? -40.553 17.907 -32.701 1.00 43.81 184 ASP A CA 1
ATOM 1434 C C . ASP A 1 184 ? -40.655 19.385 -32.203 1.00 43.81 184 ASP A C 1
ATOM 1436 O O . ASP A 1 184 ? -40.382 19.667 -31.036 1.00 43.81 184 ASP A O 1
ATOM 1440 N N . GLU A 1 185 ? -41.153 20.289 -33.059 1.00 44.25 185 GLU A N 1
ATOM 1441 C CA . GLU A 1 185 ? -41.569 21.694 -32.817 1.00 44.25 185 GLU A CA 1
ATOM 1442 C C . GLU A 1 185 ? -40.491 22.769 -32.488 1.00 44.25 185 GLU A C 1
ATOM 1444 O O . GLU A 1 185 ? -39.635 22.602 -31.626 1.00 44.25 185 GLU A O 1
ATOM 1449 N N . GLN A 1 186 ? -40.537 24.001 -33.029 1.00 39.47 186 GLN A N 1
ATOM 1450 C CA . GLN A 1 186 ? -41.009 24.490 -34.339 1.00 39.47 186 GLN A CA 1
ATOM 1451 C C . GLN A 1 186 ? -40.360 25.872 -34.639 1.00 39.47 186 GLN A C 1
ATOM 1453 O O . GLN A 1 186 ? -39.880 26.554 -33.733 1.00 39.47 186 GLN A O 1
ATOM 1458 N N . ASP A 1 187 ? -40.342 26.305 -35.905 1.00 41.72 187 ASP A N 1
ATOM 1459 C CA . ASP A 1 187 ? -39.834 27.619 -36.352 1.00 41.72 187 ASP A CA 1
ATOM 1460 C C . ASP A 1 187 ? -40.480 28.835 -35.651 1.00 41.72 187 ASP A C 1
ATOM 1462 O O . ASP A 1 187 ? -41.698 28.857 -35.499 1.00 41.72 187 ASP A O 1
ATOM 1466 N N . HIS A 1 188 ? -39.711 29.922 -35.423 1.00 32.72 188 HIS A N 1
ATOM 1467 C CA . HIS A 1 188 ? -40.096 31.276 -35.894 1.00 32.72 188 HIS A CA 1
ATOM 1468 C C . HIS A 1 188 ? -39.054 32.420 -35.712 1.00 32.72 188 HIS A C 1
ATOM 1470 O O . HIS A 1 188 ? -38.608 32.751 -34.621 1.00 32.72 188 HIS A O 1
ATOM 1476 N N . ALA A 1 189 ? -38.821 33.132 -36.825 1.00 33.06 189 ALA A N 1
ATOM 1477 C CA . ALA A 1 189 ? -38.709 34.600 -36.964 1.00 33.06 189 ALA A CA 1
ATOM 1478 C C . ALA A 1 189 ? -37.621 35.446 -36.231 1.00 33.06 189 ALA A C 1
ATOM 1480 O O . ALA A 1 189 ? -37.815 35.999 -35.157 1.00 33.06 189 ALA A O 1
ATOM 1481 N N . ARG A 1 190 ? -36.567 35.776 -36.998 1.00 34.59 190 ARG A N 1
ATOM 1482 C CA . ARG A 1 190 ? -36.092 37.151 -37.329 1.00 34.59 190 ARG A CA 1
ATOM 1483 C C . ARG A 1 190 ? -36.129 38.305 -36.280 1.00 34.59 190 ARG A C 1
ATOM 1485 O O . ARG A 1 190 ? -37.131 38.991 -36.142 1.00 34.59 190 ARG A O 1
ATOM 1492 N N . VAL A 1 191 ? -34.913 38.730 -35.898 1.00 32.56 191 VAL A N 1
ATOM 1493 C CA . VAL A 1 191 ? -34.316 40.078 -36.158 1.00 32.56 191 VAL A CA 1
ATOM 1494 C C . VAL A 1 191 ? -34.824 41.347 -35.405 1.00 32.56 191 VAL A C 1
ATOM 1496 O O . VAL A 1 191 ? -35.952 41.800 -35.550 1.00 32.56 191 VAL A O 1
ATOM 1499 N N . THR A 1 192 ? -33.839 42.044 -34.799 1.00 31.27 192 THR A N 1
ATOM 1500 C CA . THR A 1 192 ? -33.738 43.466 -34.339 1.00 31.27 192 THR A CA 1
ATOM 1501 C C . THR A 1 192 ? -34.254 43.967 -32.969 1.00 31.27 192 THR A C 1
ATOM 1503 O O . THR A 1 192 ? -35.443 44.017 -32.703 1.00 31.27 192 THR A O 1
ATOM 1506 N N . SER A 1 193 ? -33.310 44.629 -32.267 1.00 29.06 193 SER A N 1
ATOM 1507 C CA . SER A 1 193 ? -33.399 46.009 -31.722 1.00 29.06 193 SER A CA 1
ATOM 1508 C C . SER A 1 193 ? -33.877 46.293 -30.279 1.00 29.06 193 SER A C 1
ATOM 1510 O O . SER A 1 193 ? -35.056 46.529 -30.060 1.00 29.06 193 SER A O 1
ATOM 1512 N N . MET A 1 194 ? -32.885 46.579 -29.409 1.00 31.20 194 MET A N 1
ATOM 1513 C CA . MET A 1 194 ? -32.887 47.575 -28.301 1.00 31.20 194 MET A CA 1
ATOM 1514 C C . MET A 1 194 ? -33.854 47.332 -27.100 1.00 31.20 194 MET A C 1
ATOM 1516 O O . MET A 1 194 ? -34.927 46.776 -27.252 1.00 31.20 194 MET A O 1
ATOM 1520 N N . ALA A 1 195 ? -33.547 47.726 -25.852 1.00 30.22 195 ALA A N 1
ATOM 1521 C CA . ALA A 1 195 ? -32.656 48.806 -25.415 1.00 30.22 195 ALA A CA 1
ATOM 1522 C C . ALA A 1 195 ? -32.039 48.639 -23.997 1.00 30.22 195 ALA A C 1
ATOM 1524 O O . ALA A 1 195 ? -32.633 48.034 -23.114 1.00 30.22 195 ALA A O 1
ATOM 1525 N N . SER A 1 196 ? -30.931 49.365 -23.784 1.00 31.38 196 SER A N 1
ATOM 1526 C CA . SER A 1 196 ? -30.555 50.096 -22.551 1.00 31.38 196 SER A CA 1
ATOM 1527 C C . SER A 1 196 ? -29.991 49.418 -21.281 1.00 31.38 196 SER A C 1
ATOM 1529 O O . SER A 1 196 ? -30.666 48.695 -20.559 1.00 31.38 196 SER A O 1
ATOM 1531 N N . SER A 1 197 ? -28.828 49.976 -20.898 1.00 30.30 197 SER A N 1
ATOM 1532 C CA . SER A 1 197 ? -28.268 50.223 -19.547 1.00 30.30 197 SER A CA 1
ATOM 1533 C C . SER A 1 197 ? -27.321 49.187 -18.898 1.00 30.30 197 SER A C 1
ATOM 1535 O O . SER A 1 197 ? -27.601 47.998 -18.925 1.00 30.30 197 SER A O 1
ATOM 1537 N N . SER A 1 198 ? -26.188 49.571 -18.272 1.00 30.98 198 SER A N 1
ATOM 1538 C CA . SER A 1 198 ? -25.331 50.787 -18.417 1.00 30.98 198 SER A CA 1
ATOM 1539 C C . SER A 1 198 ? -24.037 50.709 -17.568 1.00 30.98 198 SER A C 1
ATOM 1541 O O . SER A 1 198 ? -24.168 50.401 -16.391 1.00 30.98 198 SER A O 1
ATOM 1543 N N . ILE A 1 199 ? -22.883 51.188 -18.099 1.00 32.25 199 ILE A N 1
ATOM 1544 C CA . ILE A 1 199 ? -21.708 51.778 -17.363 1.00 32.25 199 ILE A CA 1
ATOM 1545 C C . ILE A 1 199 ? -20.886 50.795 -16.470 1.00 32.25 199 ILE A C 1
ATOM 1547 O O . ILE A 1 199 ? -21.471 49.979 -15.780 1.00 32.25 199 ILE A O 1
ATOM 1551 N N . ALA A 1 200 ? -19.541 50.793 -16.346 1.00 30.94 200 ALA A N 1
ATOM 1552 C CA . ALA A 1 200 ? -18.355 51.347 -17.054 1.00 30.94 200 ALA A CA 1
ATOM 1553 C C . ALA A 1 200 ? -17.095 50.511 -16.628 1.0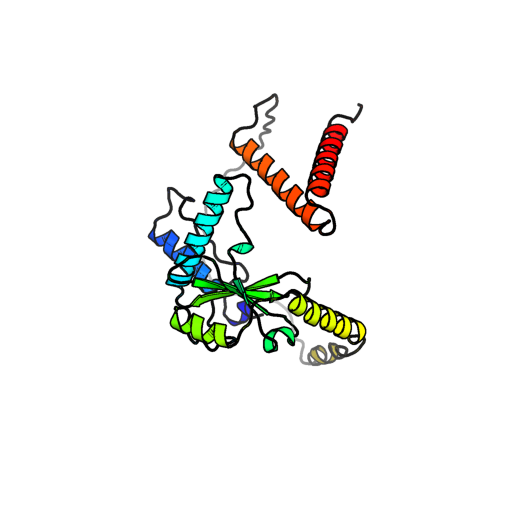0 30.94 200 ALA A C 1
ATOM 1555 O O . ALA A 1 200 ? -17.159 49.835 -15.608 1.00 30.94 200 ALA A O 1
ATOM 1556 N N . ARG A 1 201 ? -16.015 50.319 -17.422 1.00 31.14 201 ARG A N 1
ATOM 1557 C CA . ARG A 1 201 ? -14.738 51.107 -17.527 1.00 31.14 201 ARG A CA 1
ATOM 1558 C C . ARG A 1 201 ? -14.209 51.689 -16.192 1.00 31.14 201 ARG A C 1
ATOM 1560 O O . ARG A 1 201 ? -15.012 52.187 -15.419 1.00 31.14 201 ARG A O 1
ATOM 1567 N N . LEU A 1 202 ? -12.902 51.767 -15.883 1.00 30.11 202 LEU A N 1
ATOM 1568 C CA . LEU A 1 202 ? -11.621 51.662 -16.641 1.00 30.11 202 LEU A CA 1
ATOM 1569 C C . LEU A 1 202 ? -10.845 50.349 -16.286 1.00 30.11 202 LEU A C 1
ATOM 1571 O O . LEU A 1 202 ? -11.376 49.563 -15.514 1.00 30.11 202 LEU A O 1
ATOM 1575 N N . GLY A 1 203 ? -9.691 49.935 -16.846 1.00 28.20 203 GLY A N 1
ATOM 1576 C CA . GLY A 1 203 ? -8.475 50.643 -17.317 1.00 28.20 203 GLY A CA 1
ATOM 1577 C C . GLY A 1 203 ? -7.517 50.906 -16.133 1.00 28.20 203 GLY A C 1
ATOM 1578 O O . GLY A 1 203 ? -7.999 51.155 -15.035 1.00 28.20 203 GLY A O 1
ATOM 1579 N N . THR A 1 204 ? -6.184 50.873 -16.236 1.00 28.61 204 THR A N 1
ATOM 1580 C CA . THR A 1 204 ? -5.225 50.796 -17.376 1.00 28.61 204 THR A CA 1
ATOM 1581 C C . THR A 1 204 ? -3.847 50.374 -16.753 1.00 28.61 204 THR A C 1
ATOM 1583 O O . THR A 1 204 ? -3.771 50.345 -15.529 1.00 28.61 204 THR A O 1
ATOM 1586 N N . GLU A 1 205 ? -2.729 49.974 -17.385 1.00 30.25 205 GLU A N 1
ATOM 1587 C CA . GLU A 1 205 ? -2.136 50.079 -18.741 1.00 30.25 205 GLU A CA 1
ATOM 1588 C C . GLU A 1 205 ? -1.290 48.822 -19.104 1.00 30.25 205 GLU A C 1
ATOM 1590 O O . GLU A 1 205 ? -1.140 47.917 -18.287 1.00 30.25 205 GLU A O 1
ATOM 1595 N N . VAL A 1 206 ? -0.691 48.789 -20.309 1.00 36.16 206 VAL A N 1
ATOM 1596 C CA . VAL A 1 206 ? 0.409 47.884 -20.725 1.00 36.16 206 VAL A CA 1
ATOM 1597 C C . VAL A 1 206 ? 1.399 48.670 -21.605 1.00 36.16 206 VAL A C 1
ATOM 1599 O O . VAL A 1 206 ? 0.962 49.229 -22.612 1.00 36.16 206 VAL A O 1
ATOM 1602 N N . PRO A 1 207 ? 2.715 48.671 -21.313 1.00 36.81 207 PRO A N 1
ATOM 1603 C CA . PRO A 1 207 ? 3.764 49.018 -22.270 1.00 36.81 207 PRO A CA 1
ATOM 1604 C C . PRO A 1 207 ? 4.399 47.757 -22.889 1.00 36.81 207 PRO A C 1
ATOM 1606 O O . PRO A 1 207 ? 4.435 46.693 -22.273 1.00 36.81 207 PRO A O 1
ATOM 1609 N N . ALA A 1 208 ? 4.901 47.869 -24.120 1.00 31.17 208 ALA A N 1
ATOM 1610 C CA . ALA A 1 208 ? 5.383 46.734 -24.910 1.00 31.17 208 ALA A CA 1
ATOM 1611 C C . ALA A 1 208 ? 6.902 46.759 -25.151 1.00 31.17 208 ALA A C 1
ATOM 1613 O O . ALA A 1 208 ? 7.496 47.828 -25.263 1.00 31.17 208 ALA A O 1
ATOM 1614 N N . GLY A 1 209 ? 7.471 45.571 -25.385 1.00 27.42 209 GLY A N 1
ATOM 1615 C CA . GLY A 1 209 ? 8.668 45.399 -26.212 1.00 27.42 209 GLY A CA 1
ATOM 1616 C C . GLY A 1 209 ? 9.976 45.082 -25.484 1.00 27.42 209 GLY A C 1
ATOM 1617 O O . GLY A 1 209 ? 10.612 45.965 -24.925 1.00 27.42 209 GLY A O 1
ATOM 1618 N N . ALA A 1 210 ? 10.435 43.840 -25.649 1.00 29.36 210 ALA A N 1
ATOM 1619 C CA . ALA A 1 210 ? 11.841 43.506 -25.877 1.00 29.36 210 ALA A CA 1
ATOM 1620 C C . ALA A 1 210 ? 11.908 42.129 -26.560 1.00 29.36 210 ALA A C 1
ATOM 1622 O O . ALA A 1 210 ? 11.369 41.154 -26.042 1.00 29.36 210 ALA A O 1
ATOM 1623 N N . VAL A 1 211 ? 12.550 42.051 -27.726 1.00 42.69 211 VAL A N 1
ATOM 1624 C CA . VAL A 1 211 ? 13.037 40.786 -28.293 1.00 42.69 211 VAL A CA 1
ATOM 1625 C C . VAL A 1 211 ? 14.550 40.879 -28.227 1.00 42.69 211 VAL A C 1
ATOM 1627 O O . VAL A 1 211 ? 15.135 41.611 -29.021 1.00 42.69 211 VAL A O 1
ATOM 1630 N N . GLU A 1 212 ? 15.175 40.169 -27.291 1.00 34.94 212 GLU A N 1
ATOM 1631 C CA . GLU A 1 212 ? 16.630 40.022 -27.272 1.00 34.94 212 GLU A CA 1
ATOM 1632 C C . GLU A 1 212 ? 17.038 38.552 -27.344 1.00 34.94 212 GLU A C 1
ATOM 1634 O O . GLU A 1 212 ? 16.562 37.692 -26.603 1.00 34.94 212 GLU A O 1
ATOM 1639 N N . ASP A 1 213 ? 17.924 38.292 -28.304 1.00 33.88 213 ASP A N 1
ATOM 1640 C CA . ASP A 1 213 ? 18.670 37.053 -28.468 1.00 33.88 213 ASP A CA 1
ATOM 1641 C C . ASP A 1 213 ? 19.621 36.875 -27.271 1.00 33.88 213 ASP A C 1
ATOM 1643 O O . ASP A 1 213 ? 20.201 37.834 -26.762 1.00 33.88 213 ASP A O 1
ATOM 1647 N N . SER A 1 214 ? 19.792 35.641 -26.804 1.00 34.31 214 SER A N 1
ATOM 1648 C CA . SER A 1 214 ? 20.742 35.303 -25.742 1.00 34.31 214 SER A CA 1
ATOM 1649 C C . SER A 1 214 ? 21.427 33.972 -26.018 1.00 34.31 214 SER A C 1
ATOM 1651 O O . SER A 1 214 ? 21.382 33.019 -25.242 1.00 34.31 214 SER A O 1
ATOM 1653 N N . ARG A 1 215 ? 22.150 33.949 -27.140 1.00 36.66 215 ARG A N 1
ATOM 1654 C CA . ARG A 1 215 ? 23.338 33.110 -27.329 1.00 36.66 215 ARG A CA 1
ATOM 1655 C C . ARG A 1 215 ? 24.283 33.202 -26.120 1.00 36.66 215 ARG A C 1
ATOM 1657 O O . ARG A 1 215 ? 25.139 34.084 -26.068 1.00 36.66 215 ARG A O 1
ATOM 1664 N N . MET A 1 216 ? 24.231 32.225 -25.218 1.00 38.62 216 MET A N 1
ATOM 1665 C CA . MET A 1 216 ? 25.409 31.850 -24.434 1.00 38.62 216 MET A CA 1
ATOM 1666 C C . MET A 1 216 ? 26.121 30.688 -25.119 1.00 38.62 216 MET A C 1
ATOM 1668 O O . MET A 1 216 ? 25.538 29.645 -25.401 1.00 38.62 216 MET A O 1
ATOM 1672 N N . SER A 1 217 ? 27.395 30.912 -25.428 1.00 32.91 217 SER A N 1
ATOM 1673 C CA . SER A 1 217 ? 28.286 29.931 -26.039 1.00 32.91 217 SER A CA 1
ATOM 1674 C C . SER A 1 217 ? 29.240 29.351 -24.991 1.00 32.91 217 SER A C 1
ATOM 1676 O O . SER A 1 217 ? 29.385 29.889 -23.896 1.00 32.91 217 SER A O 1
ATOM 1678 N N . SER A 1 218 ? 29.980 28.329 -25.415 1.00 38.41 218 SER A N 1
ATOM 1679 C CA . SER A 1 218 ? 31.248 27.847 -24.855 1.00 38.41 218 SER A CA 1
ATOM 1680 C C . SER A 1 218 ? 31.263 27.101 -23.505 1.00 38.41 218 SER A C 1
ATOM 1682 O O . SER A 1 218 ? 30.988 27.630 -22.436 1.00 38.41 218 SER A O 1
ATOM 1684 N N . THR A 1 219 ? 31.811 25.883 -23.608 1.00 37.03 219 THR A N 1
ATOM 1685 C CA . THR A 1 219 ? 32.769 25.248 -22.680 1.00 37.03 219 THR A CA 1
ATOM 1686 C C . THR A 1 219 ? 32.334 24.870 -21.259 1.00 37.03 219 THR A C 1
ATOM 1688 O O . THR A 1 219 ? 32.510 25.621 -20.308 1.00 37.03 219 THR A O 1
ATOM 1691 N N . GLY A 1 220 ? 32.069 23.570 -21.093 1.00 46.66 220 GLY A N 1
ATOM 1692 C CA . GLY A 1 220 ? 32.983 22.755 -20.279 1.00 46.66 220 GLY A CA 1
ATOM 1693 C C . GLY A 1 220 ? 32.880 22.872 -18.758 1.00 46.66 220 GLY A C 1
ATOM 1694 O O . GLY A 1 220 ? 33.881 22.659 -18.078 1.00 46.66 220 GLY A O 1
ATOM 1695 N N . GLN A 1 221 ? 31.700 23.159 -18.209 1.00 41.06 221 GLN A N 1
ATOM 1696 C CA . GLN A 1 221 ? 31.460 22.913 -16.786 1.00 41.06 221 GLN A CA 1
ATOM 1697 C C . GLN A 1 221 ? 31.469 21.403 -16.503 1.00 41.06 221 GLN A C 1
ATOM 1699 O O . GLN A 1 221 ? 30.795 20.626 -17.180 1.00 41.06 221 GLN A O 1
ATOM 1704 N N . ALA A 1 222 ? 32.234 20.985 -15.492 1.00 54.28 222 ALA A N 1
ATOM 1705 C CA . ALA A 1 222 ? 32.143 19.629 -14.960 1.00 54.28 222 ALA A CA 1
ATOM 1706 C C . ALA A 1 222 ? 30.745 19.414 -14.342 1.00 54.28 222 ALA A C 1
ATOM 1708 O O . ALA A 1 222 ? 30.237 20.335 -13.695 1.00 54.28 222 ALA A O 1
ATOM 1709 N N . PRO A 1 223 ? 30.115 18.235 -14.510 1.00 52.03 223 PRO A N 1
ATOM 1710 C CA . PRO A 1 223 ? 28.767 18.000 -14.007 1.00 52.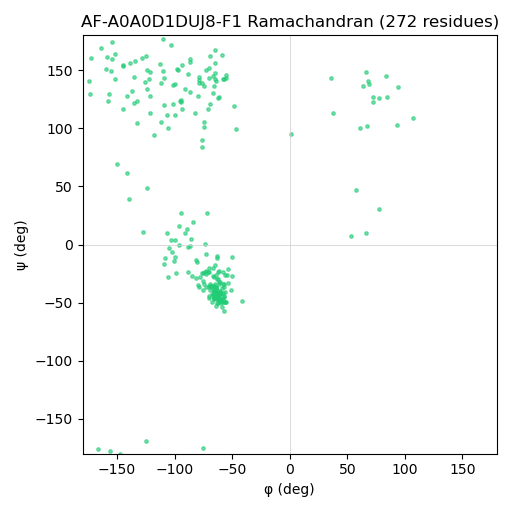03 223 PRO A CA 1
ATOM 1711 C C . PRO A 1 223 ? 28.737 18.128 -12.482 1.00 52.03 223 PRO A C 1
ATOM 1713 O O . PRO A 1 223 ? 29.503 17.456 -11.779 1.00 52.03 223 PRO A O 1
ATOM 1716 N N . THR A 1 224 ? 27.839 18.981 -11.984 1.00 68.12 224 THR A N 1
ATOM 1717 C CA . THR A 1 224 ? 27.603 19.174 -10.548 1.00 68.12 224 THR A CA 1
ATOM 1718 C C . THR A 1 224 ? 27.185 17.861 -9.883 1.00 68.12 224 THR A C 1
ATOM 1720 O O . THR A 1 224 ? 26.762 16.915 -10.549 1.00 68.12 224 THR A O 1
ATOM 1723 N N . THR A 1 225 ? 27.273 17.791 -8.554 1.00 69.50 225 THR A N 1
ATOM 1724 C CA . THR A 1 225 ? 26.772 16.648 -7.766 1.00 69.50 225 THR A CA 1
ATOM 1725 C C . THR A 1 225 ? 25.327 16.290 -8.124 1.00 69.50 225 THR A C 1
ATOM 1727 O O . THR A 1 225 ? 24.996 15.118 -8.267 1.00 69.50 225 THR A O 1
ATOM 1730 N N . GLU A 1 226 ? 24.504 17.308 -8.361 1.00 66.88 226 GLU A N 1
ATOM 1731 C CA . GLU A 1 226 ? 23.109 17.220 -8.790 1.00 66.88 226 GLU A CA 1
ATOM 1732 C C . GLU A 1 226 ? 22.957 16.606 -10.196 1.00 66.88 226 GLU A C 1
ATOM 1734 O O . GLU A 1 226 ? 22.166 15.685 -10.394 1.00 66.88 226 GLU A O 1
ATOM 1739 N N . HIS A 1 227 ? 23.783 17.021 -11.167 1.00 67.19 227 HIS A N 1
ATOM 1740 C CA . HIS A 1 227 ? 23.811 16.396 -12.497 1.00 67.19 227 HIS A CA 1
ATOM 1741 C C . HIS A 1 227 ? 24.306 14.943 -12.435 1.00 67.19 227 HIS A C 1
ATOM 1743 O O . HIS A 1 227 ? 23.806 14.087 -13.163 1.00 67.19 227 HIS A O 1
ATOM 1749 N N . GLN A 1 228 ? 25.263 14.632 -11.556 1.00 70.25 228 GLN A N 1
ATOM 1750 C CA . GLN A 1 228 ? 25.731 13.259 -11.351 1.00 70.25 228 GLN A CA 1
ATOM 1751 C C . GLN A 1 228 ? 24.667 12.375 -10.685 1.00 70.25 228 GLN A C 1
ATOM 1753 O O . GLN A 1 228 ? 24.579 11.199 -11.032 1.00 70.25 228 GLN A O 1
ATOM 1758 N N . ALA A 1 229 ? 23.843 12.920 -9.784 1.00 70.25 229 ALA A N 1
ATOM 1759 C CA . ALA A 1 229 ? 22.678 12.226 -9.236 1.00 70.25 229 ALA A CA 1
ATOM 1760 C C . ALA A 1 229 ? 21.644 11.937 -10.337 1.00 70.25 229 ALA A C 1
ATOM 1762 O O . ALA A 1 229 ? 21.337 10.775 -10.588 1.00 70.25 229 ALA A O 1
ATOM 1763 N N . ALA A 1 230 ? 21.229 12.957 -11.097 1.00 70.56 230 ALA A N 1
ATOM 1764 C CA . ALA A 1 230 ? 20.283 12.797 -12.204 1.00 70.56 230 ALA A CA 1
ATOM 1765 C C . ALA A 1 230 ? 20.751 11.766 -13.253 1.00 70.56 230 ALA A C 1
ATOM 1767 O O . ALA A 1 230 ? 19.962 10.942 -13.712 1.00 70.56 230 ALA A O 1
ATOM 1768 N N . ILE A 1 231 ? 22.046 11.747 -13.599 1.00 74.25 231 ILE A N 1
ATOM 1769 C CA . ILE A 1 231 ? 22.623 10.736 -14.502 1.00 74.25 231 ILE A CA 1
ATOM 1770 C C . ILE A 1 231 ? 22.539 9.325 -13.895 1.00 74.25 231 ILE A C 1
ATOM 1772 O O . ILE A 1 231 ? 22.201 8.381 -14.612 1.00 74.25 231 ILE A O 1
ATOM 1776 N N . ARG A 1 232 ? 22.806 9.157 -12.590 1.00 77.69 232 ARG A N 1
ATOM 1777 C CA . ARG A 1 232 ? 22.653 7.858 -11.907 1.00 77.69 232 ARG A CA 1
ATOM 1778 C C . ARG A 1 232 ? 21.202 7.390 -11.916 1.00 77.69 232 ARG A C 1
ATOM 1780 O O . ARG A 1 232 ? 20.972 6.222 -12.206 1.00 77.69 232 ARG A O 1
ATOM 1787 N N . ASP A 1 233 ? 20.242 8.276 -11.668 1.00 70.62 233 ASP A N 1
ATOM 1788 C CA . ASP A 1 233 ? 18.820 7.918 -11.643 1.00 70.62 233 ASP A CA 1
ATOM 1789 C C . ASP A 1 233 ? 18.262 7.591 -13.034 1.00 70.62 233 ASP A C 1
ATOM 1791 O O . ASP A 1 233 ? 17.493 6.641 -13.175 1.00 70.62 233 ASP A O 1
ATOM 1795 N N . ILE A 1 234 ? 18.726 8.275 -14.086 1.00 77.06 234 ILE A N 1
ATOM 1796 C CA . ILE A 1 234 ? 18.423 7.910 -15.481 1.00 77.06 234 ILE A CA 1
ATOM 1797 C C . ILE A 1 234 ? 18.972 6.511 -15.809 1.00 77.06 234 ILE A C 1
ATOM 1799 O O . ILE A 1 234 ? 18.255 5.687 -16.380 1.00 77.06 234 ILE A O 1
ATOM 1803 N N . ILE A 1 235 ? 20.218 6.207 -15.424 1.00 80.31 235 ILE A N 1
ATOM 1804 C CA . ILE A 1 235 ? 20.833 4.886 -15.650 1.00 80.31 235 ILE A CA 1
ATOM 1805 C C . ILE A 1 235 ? 20.112 3.797 -14.837 1.00 80.31 235 ILE A C 1
ATOM 1807 O O . ILE A 1 235 ? 19.832 2.725 -15.371 1.00 80.31 235 ILE A O 1
ATOM 1811 N N . ARG A 1 236 ? 19.762 4.079 -13.577 1.00 77.69 236 ARG A N 1
ATOM 1812 C CA . ARG A 1 236 ? 19.003 3.194 -12.679 1.00 77.69 236 ARG A CA 1
ATOM 1813 C C . ARG A 1 236 ? 17.615 2.886 -13.249 1.00 77.69 236 ARG A C 1
ATOM 1815 O O . ARG A 1 236 ? 17.256 1.719 -13.361 1.00 77.69 236 ARG A O 1
ATOM 1822 N N . GLY A 1 237 ? 16.870 3.903 -13.685 1.00 72.31 237 GLY A N 1
ATOM 1823 C CA . GLY A 1 237 ? 15.564 3.731 -14.330 1.00 72.31 237 GLY A CA 1
ATOM 1824 C C . GLY A 1 237 ? 15.646 2.926 -15.632 1.00 72.31 237 GLY A C 1
ATOM 1825 O O . GLY A 1 237 ? 14.844 2.017 -15.847 1.00 72.31 237 GLY A O 1
ATOM 1826 N N . ALA A 1 238 ? 16.655 3.193 -16.467 1.00 80.56 238 ALA A N 1
ATOM 1827 C CA . ALA A 1 238 ? 16.903 2.424 -17.685 1.00 80.56 238 ALA A CA 1
ATOM 1828 C C . ALA A 1 238 ? 17.267 0.953 -17.399 1.00 80.56 238 ALA A C 1
ATOM 1830 O O . ALA A 1 238 ? 16.814 0.071 -18.130 1.00 80.56 238 ALA A O 1
ATOM 1831 N N . TYR A 1 239 ? 18.027 0.671 -16.331 1.00 80.25 239 TYR A N 1
ATOM 1832 C CA . TYR A 1 239 ? 18.322 -0.703 -15.909 1.00 80.25 239 TYR A CA 1
ATOM 1833 C C . TYR A 1 239 ? 17.062 -1.430 -15.428 1.00 80.25 239 TYR A C 1
ATOM 1835 O O . TYR A 1 239 ? 16.793 -2.543 -15.874 1.00 80.25 239 TYR A O 1
ATOM 1843 N N . THR A 1 240 ? 16.239 -0.789 -14.592 1.00 77.62 240 THR A N 1
ATOM 1844 C CA . THR A 1 240 ? 14.966 -1.363 -14.126 1.00 77.62 240 THR A CA 1
ATOM 1845 C C . THR A 1 240 ? 14.050 -1.729 -15.296 1.00 77.62 240 THR A C 1
ATOM 1847 O O . THR A 1 240 ? 13.513 -2.834 -15.324 1.00 77.62 240 THR A O 1
ATOM 1850 N N . LEU A 1 241 ? 13.919 -0.854 -16.300 1.00 77.56 241 LEU A N 1
ATOM 1851 C CA . LEU A 1 241 ? 13.132 -1.132 -17.509 1.00 77.56 241 LEU A CA 1
ATOM 1852 C C . LEU A 1 241 ? 13.725 -2.279 -18.348 1.00 77.56 241 LEU A C 1
ATOM 1854 O O . LEU A 1 241 ? 12.979 -3.133 -18.830 1.00 77.56 241 LEU A O 1
ATOM 1858 N N . HIS A 1 242 ? 15.054 -2.348 -18.491 1.00 79.56 242 HIS A N 1
ATOM 1859 C CA . HIS A 1 242 ? 15.727 -3.456 -19.180 1.00 79.56 242 HIS A CA 1
ATOM 1860 C C . HIS A 1 242 ? 15.493 -4.796 -18.468 1.00 79.56 242 HIS A C 1
ATOM 1862 O O . HIS A 1 242 ? 15.069 -5.749 -19.125 1.00 79.56 242 HIS A O 1
ATOM 1868 N N . ARG A 1 243 ? 15.649 -4.846 -17.137 1.00 78.38 243 ARG A N 1
ATOM 1869 C CA . ARG A 1 243 ? 15.382 -6.036 -16.311 1.00 78.38 243 ARG A CA 1
ATOM 1870 C C . ARG A 1 243 ? 13.925 -6.493 -16.427 1.00 78.38 243 ARG A C 1
ATOM 1872 O O . ARG A 1 243 ? 13.680 -7.666 -16.697 1.00 78.38 243 ARG A O 1
ATOM 1879 N N . LEU A 1 244 ? 12.962 -5.572 -16.312 1.00 77.25 244 LEU A N 1
ATOM 1880 C CA . LEU A 1 244 ? 11.531 -5.872 -16.481 1.00 77.25 244 LEU A CA 1
ATOM 1881 C C . LEU A 1 244 ? 11.218 -6.449 -17.872 1.00 77.25 244 LEU A C 1
ATOM 1883 O O . LEU A 1 244 ? 10.429 -7.382 -17.985 1.00 77.25 244 LEU A O 1
ATOM 1887 N N . SER A 1 245 ? 11.882 -5.962 -18.925 1.00 75.38 245 SER A N 1
ATOM 1888 C CA . SER A 1 245 ? 11.707 -6.481 -20.290 1.00 75.38 245 SER A CA 1
ATOM 1889 C C . SER A 1 245 ? 12.331 -7.869 -20.541 1.00 75.38 245 SER A C 1
ATOM 1891 O O . SER A 1 245 ? 12.134 -8.436 -21.616 1.00 75.38 245 SER A O 1
ATOM 1893 N N . ARG A 1 246 ? 13.108 -8.418 -19.590 1.00 69.56 246 ARG A N 1
ATOM 1894 C CA . ARG A 1 246 ? 13.900 -9.657 -19.745 1.00 69.56 246 ARG A CA 1
ATOM 1895 C C . ARG A 1 246 ? 13.870 -10.548 -18.492 1.00 69.56 246 ARG A C 1
ATOM 1897 O O . ARG A 1 246 ? 14.876 -11.168 -18.148 1.00 69.56 246 ARG A O 1
ATOM 1904 N N . ALA A 1 247 ? 12.706 -10.632 -17.846 1.00 60.56 247 ALA A N 1
ATOM 1905 C CA . ALA A 1 247 ? 12.484 -11.326 -16.571 1.00 60.56 247 ALA A CA 1
ATOM 1906 C C . ALA A 1 247 ? 12.932 -12.808 -16.517 1.00 60.56 247 ALA A C 1
ATOM 1908 O O . ALA A 1 247 ? 13.188 -13.317 -15.430 1.00 60.56 247 ALA A O 1
ATOM 1909 N N . ASP A 1 248 ? 13.069 -13.488 -17.662 1.00 64.06 248 ASP A N 1
ATOM 1910 C CA . ASP A 1 248 ? 13.527 -14.887 -17.752 1.00 64.06 248 ASP A CA 1
ATOM 1911 C C . ASP A 1 248 ? 15.066 -15.060 -17.806 1.00 64.06 248 ASP A C 1
ATOM 1913 O O . ASP A 1 248 ? 15.558 -16.187 -17.895 1.00 64.06 248 ASP A O 1
ATOM 1917 N N . THR A 1 249 ? 15.854 -13.975 -17.799 1.00 63.97 249 THR A N 1
ATOM 1918 C CA . THR A 1 249 ? 17.335 -14.042 -17.828 1.00 63.97 249 THR A CA 1
ATOM 1919 C C . THR A 1 249 ? 17.953 -13.919 -16.436 1.00 63.97 249 THR A C 1
ATOM 1921 O O . THR A 1 249 ? 17.377 -13.281 -15.558 1.00 63.97 249 THR A O 1
ATOM 1924 N N . SER A 1 250 ? 19.126 -14.530 -16.207 1.00 70.12 250 SER A N 1
ATOM 1925 C CA . SER A 1 250 ? 19.789 -14.416 -14.901 1.00 70.12 250 SER A CA 1
ATOM 1926 C C . SER A 1 250 ? 20.243 -12.974 -14.654 1.00 70.12 250 SER A C 1
ATOM 1928 O O . SER A 1 250 ? 20.642 -12.274 -15.586 1.00 70.12 250 SER A O 1
ATOM 1930 N N . ASP A 1 251 ? 20.194 -12.517 -13.400 1.00 67.94 251 ASP A N 1
ATOM 1931 C CA . ASP A 1 251 ? 20.452 -11.105 -13.075 1.00 67.94 251 ASP A CA 1
ATOM 1932 C C . ASP A 1 251 ? 21.900 -10.696 -13.436 1.00 67.94 251 ASP A C 1
ATOM 1934 O O . ASP A 1 251 ? 22.146 -9.579 -13.886 1.00 67.94 251 ASP A O 1
ATOM 1938 N N . ALA A 1 252 ? 22.854 -11.637 -13.381 1.00 70.12 252 ALA A N 1
ATOM 1939 C CA . ALA A 1 252 ? 24.224 -11.434 -13.861 1.00 70.12 252 ALA A CA 1
ATOM 1940 C C . ALA A 1 252 ? 24.299 -11.234 -15.390 1.00 70.12 252 ALA A C 1
ATOM 1942 O O . ALA A 1 252 ? 24.953 -10.297 -15.856 1.00 70.12 252 ALA A O 1
ATOM 1943 N N . ASP A 1 253 ? 23.591 -12.060 -16.172 1.00 72.00 253 ASP A N 1
ATOM 1944 C CA . ASP A 1 253 ? 23.513 -11.902 -17.632 1.00 72.00 253 ASP A CA 1
ATOM 1945 C C . ASP A 1 253 ? 22.805 -10.590 -18.008 1.00 72.00 253 ASP A C 1
ATOM 1947 O O . ASP A 1 253 ? 23.190 -9.922 -18.972 1.00 72.00 253 ASP A O 1
ATOM 1951 N N . SER A 1 254 ? 21.770 -10.211 -17.251 1.00 76.44 254 SER A N 1
ATOM 1952 C CA . SER A 1 254 ? 21.019 -8.963 -17.420 1.00 76.44 254 SER A CA 1
ATOM 1953 C C . SER A 1 254 ? 21.931 -7.741 -17.261 1.00 76.44 254 SER A C 1
ATOM 1955 O O . SER A 1 254 ? 21.981 -6.889 -18.157 1.00 76.44 254 SER A O 1
ATOM 1957 N N . ILE A 1 255 ? 22.736 -7.706 -16.190 1.00 78.69 255 ILE A N 1
ATOM 1958 C CA . ILE A 1 255 ? 23.737 -6.659 -15.933 1.00 78.69 255 ILE A CA 1
ATOM 1959 C C . ILE A 1 255 ? 24.742 -6.558 -17.088 1.00 78.69 255 ILE A C 1
ATOM 1961 O O . ILE A 1 255 ? 24.974 -5.458 -17.597 1.00 78.69 255 ILE A O 1
ATOM 1965 N N . GLU A 1 256 ? 25.331 -7.670 -17.543 1.00 79.88 256 GLU A N 1
ATOM 1966 C CA . GLU A 1 256 ? 26.347 -7.619 -18.604 1.00 79.88 256 GLU A CA 1
ATOM 1967 C C . GLU A 1 256 ? 25.761 -7.153 -19.949 1.00 79.88 256 GLU A C 1
ATOM 1969 O O . GLU A 1 256 ? 26.351 -6.298 -20.619 1.00 79.88 256 GLU A O 1
ATOM 1974 N N . HIS A 1 257 ? 24.553 -7.604 -20.309 1.00 78.56 257 HIS A N 1
ATOM 1975 C CA . HIS A 1 257 ? 23.848 -7.105 -21.494 1.00 78.56 257 HIS A CA 1
ATOM 1976 C C . HIS A 1 257 ? 23.523 -5.607 -21.400 1.00 78.56 257 HIS A C 1
ATOM 1978 O O . HIS A 1 257 ? 23.666 -4.894 -22.396 1.00 78.56 257 HIS A O 1
ATOM 1984 N N . PHE A 1 258 ? 23.089 -5.114 -20.236 1.00 81.38 258 PHE A N 1
ATOM 1985 C CA . PHE A 1 258 ? 22.802 -3.691 -20.045 1.00 81.38 258 PHE A CA 1
ATOM 1986 C C . PHE A 1 258 ? 24.074 -2.840 -20.145 1.00 81.38 258 PHE A C 1
ATOM 1988 O O . PHE A 1 258 ? 24.099 -1.837 -20.860 1.00 81.38 258 PHE A O 1
ATOM 1995 N N . ILE A 1 259 ? 25.169 -3.275 -19.514 1.00 83.56 259 ILE A N 1
ATOM 1996 C CA . ILE A 1 259 ? 26.478 -2.619 -19.615 1.00 83.56 259 ILE A CA 1
ATOM 1997 C C . ILE A 1 259 ? 26.968 -2.602 -21.071 1.00 83.56 259 ILE A C 1
ATOM 1999 O O . ILE A 1 259 ? 27.485 -1.578 -21.528 1.00 83.56 259 ILE A O 1
ATOM 2003 N N . HIS A 1 260 ? 26.784 -3.691 -21.822 1.00 82.56 260 HIS A N 1
ATOM 2004 C CA . HIS A 1 260 ? 27.114 -3.735 -23.247 1.00 82.56 260 HIS A CA 1
ATOM 2005 C C . HIS A 1 260 ? 26.260 -2.749 -24.061 1.00 82.56 260 HIS A C 1
ATOM 2007 O O . HIS A 1 260 ? 26.801 -2.003 -24.878 1.00 82.56 260 HIS A O 1
ATOM 2013 N N . LEU A 1 261 ? 24.946 -2.692 -23.814 1.00 81.50 261 LEU A N 1
ATOM 2014 C CA . LEU A 1 261 ? 24.025 -1.763 -24.477 1.00 81.50 261 LEU A CA 1
ATOM 2015 C C . LEU A 1 261 ? 24.422 -0.300 -24.224 1.00 81.50 261 LEU A C 1
ATOM 2017 O O . LEU A 1 261 ? 24.594 0.459 -25.178 1.00 81.50 261 LEU A O 1
ATOM 2021 N N . VAL A 1 262 ? 24.653 0.084 -22.964 1.00 80.62 262 VAL A N 1
ATOM 2022 C CA . VAL A 1 262 ? 25.089 1.440 -22.587 1.00 80.62 262 VAL A CA 1
ATOM 2023 C C . VAL A 1 262 ? 26.424 1.796 -23.249 1.00 80.62 262 VAL A C 1
ATOM 2025 O O . VAL A 1 262 ? 26.538 2.860 -23.860 1.00 80.62 262 VAL A O 1
ATOM 2028 N N . ARG A 1 263 ? 27.418 0.895 -23.207 1.00 80.12 263 ARG A N 1
ATOM 2029 C CA . ARG A 1 263 ? 28.718 1.103 -23.870 1.00 80.12 263 ARG A CA 1
ATOM 2030 C C . ARG A 1 263 ? 28.565 1.280 -25.380 1.00 80.12 263 ARG A C 1
ATOM 2032 O O . ARG A 1 263 ? 29.095 2.247 -25.919 1.00 80.12 263 ARG A O 1
ATOM 2039 N N . SER A 1 264 ? 27.810 0.404 -26.049 1.00 77.31 264 SER A N 1
ATOM 2040 C CA . SER A 1 264 ? 27.600 0.485 -27.500 1.00 77.31 264 SER A CA 1
ATOM 2041 C C . SER A 1 264 ? 26.931 1.798 -27.919 1.00 77.31 264 SER A C 1
ATOM 2043 O O . SER A 1 264 ? 27.413 2.441 -28.848 1.00 77.31 264 SER A O 1
ATOM 2045 N N . THR A 1 265 ? 25.922 2.261 -27.172 1.00 76.62 265 THR A N 1
ATOM 2046 C CA . THR A 1 265 ? 25.225 3.532 -27.424 1.00 76.62 265 THR A CA 1
ATOM 2047 C C . THR A 1 265 ? 26.157 4.739 -27.266 1.00 76.62 265 THR A C 1
ATOM 2049 O O . THR A 1 265 ? 26.177 5.620 -28.128 1.00 76.62 265 THR A O 1
ATOM 2052 N N . ILE A 1 266 ? 26.991 4.767 -26.217 1.00 73.25 266 ILE A N 1
ATOM 2053 C CA . ILE A 1 266 ? 27.989 5.832 -26.001 1.00 73.25 266 ILE A CA 1
ATOM 2054 C C . ILE A 1 266 ? 29.053 5.825 -27.110 1.00 73.25 266 ILE A C 1
ATOM 2056 O O . ILE A 1 266 ? 29.439 6.893 -27.593 1.00 73.25 266 ILE A O 1
ATOM 2060 N N . SER A 1 267 ? 29.502 4.644 -27.549 1.00 72.44 267 SER A N 1
ATOM 2061 C CA . SER A 1 267 ? 30.454 4.500 -28.656 1.00 72.44 267 SER A CA 1
ATOM 2062 C C . SER A 1 267 ? 29.869 4.948 -29.996 1.00 72.44 267 SER A C 1
ATOM 2064 O O . SER A 1 267 ? 30.557 5.648 -30.734 1.00 72.44 267 SER A O 1
ATOM 2066 N N . THR A 1 268 ? 28.604 4.635 -30.304 1.00 63.34 268 THR A N 1
ATOM 2067 C CA . THR A 1 268 ? 27.950 5.156 -31.518 1.00 63.34 268 THR A CA 1
ATOM 2068 C C . THR A 1 268 ? 27.770 6.673 -31.479 1.00 63.34 268 THR A C 1
ATOM 2070 O O . THR A 1 268 ? 27.925 7.320 -32.510 1.00 63.34 268 THR A O 1
ATOM 2073 N N . LEU A 1 269 ? 27.536 7.263 -30.299 1.00 55.03 269 LEU A N 1
ATOM 2074 C CA . LEU A 1 269 ? 27.399 8.717 -30.143 1.00 55.03 269 LEU A CA 1
ATOM 2075 C C . LEU A 1 269 ? 28.706 9.484 -30.425 1.00 55.03 269 LEU A C 1
ATOM 2077 O O . LEU A 1 269 ? 28.662 10.632 -30.852 1.00 55.03 269 LEU A O 1
ATOM 2081 N N . HIS A 1 270 ? 29.860 8.842 -30.219 1.00 55.97 270 HIS A N 1
ATOM 2082 C CA . HIS A 1 270 ? 31.190 9.380 -30.542 1.00 55.97 270 HIS A CA 1
ATOM 2083 C C . HIS A 1 270 ? 31.716 8.913 -31.914 1.00 55.97 270 HIS A C 1
ATOM 2085 O O . HIS A 1 270 ? 32.828 9.269 -32.299 1.00 55.97 270 HIS A O 1
ATOM 2091 N N . GLY A 1 271 ? 30.946 8.092 -32.635 1.00 48.75 271 GLY A N 1
ATOM 2092 C CA . GLY A 1 271 ? 31.368 7.389 -33.850 1.00 48.75 271 GLY A CA 1
ATOM 2093 C C . GLY A 1 271 ? 30.790 7.936 -35.156 1.00 48.75 271 GLY A C 1
ATOM 2094 O O . GLY A 1 271 ? 30.924 7.273 -36.181 1.00 48.75 271 GLY A O 1
ATOM 2095 N N . ALA A 1 272 ? 30.133 9.099 -35.141 1.00 38.88 272 ALA A N 1
ATOM 2096 C CA . ALA A 1 272 ? 29.592 9.737 -36.340 1.00 38.88 272 ALA A CA 1
ATOM 2097 C C . ALA A 1 272 ? 30.690 10.539 -37.079 1.00 38.88 272 ALA A C 1
ATOM 2099 O O . ALA A 1 272 ? 31.165 11.535 -36.529 1.00 38.88 272 ALA A O 1
ATOM 2100 N N . PRO A 1 273 ? 31.113 10.141 -38.296 1.00 45.88 273 PRO A N 1
ATOM 2101 C CA . PRO A 1 273 ? 32.041 10.934 -39.095 1.00 45.88 273 PRO A CA 1
ATOM 2102 C C . PRO A 1 273 ? 31.330 12.128 -39.748 1.00 45.88 273 PRO A C 1
ATOM 2104 O O . PRO A 1 273 ? 30.222 11.985 -40.272 1.00 45.88 273 PRO A O 1
ATOM 2107 N N . SER A 1 274 ? 32.008 13.277 -39.738 1.00 38.97 274 SER A N 1
ATOM 2108 C CA . SER A 1 274 ? 31.680 14.473 -40.531 1.00 38.97 274 SER A CA 1
ATOM 2109 C C . SER A 1 274 ? 32.247 14.394 -41.948 1.00 38.97 274 SER A C 1
ATOM 2111 O O . SER A 1 274 ? 33.343 13.805 -42.094 1.00 38.97 274 SER A O 1
#

Sequence (274 aa):
MRQRMLGLSSTAPHAYDSETSYDTSLSDMIASQHAFACWLSRPPIELDIDTTNIASVASALFSLREKTMQVACCSDTDPIDECEYQVWCCDAWHMQRKARRLVVCPEAETRLCMMLVLGQDDEWKLDNLFVLSKSEQARVMAGLHPCMPSCTRVHQMQTRSDAEEGGAEYINDADDFWAGVSDDEQDHARVTSMASSSIARLGTEVPAGAVEDSRMSSTGQAPTTEHQAAIRDIIRGAYTLHRLSRADTSDADSIEHFIHLVRSTISTLHGAPS